Protein AF-A0A1G6U0H6-F1 (afdb_monomer)

Radius of gyration: 28.33 Å; Cα contacts (8 Å, |Δi|>4): 350; chains: 1; bounding box: 70×52×76 Å

Sequence (338 aa):
MNFYKVLDSVAAMEVDELEKLLDFNLIYGGIRADIFLEKLAEVFSMFNHCGDQFLETQPVECCSMSCTNGVKQLAYKFIGKKSNAATYLRFLVVPEIGSEQYEIKDISTCFSYNCDRSKSAIQACFLLDLYEDDYQDYGLSLEFEVYKRAAKKAQRQFDSLASEIEQAWWMKWIQENQATYSFLNAHYDSEIFSWSKFLRTFRRIRKDMRMIENLTQPNFLSLVNQGDELPDEQLTHLILYVERTLSQFKPYESLIFDWEDDRKVCYFKGKNAFLAGEIFSG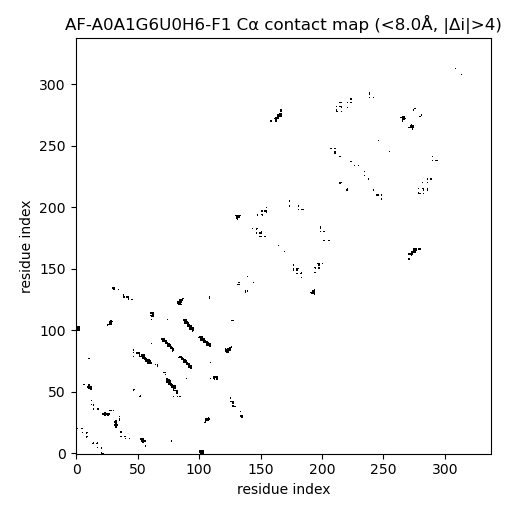FVYVRDWFKHHQKALLGDLDRCKGYDFSQSDFRFFDRYEGNWSGTLTGKLGGAQLI

pLDDT: mean 75.69, std 21.26, range [24.08, 97.38]

Nearest PDB structures (foldseek):
  8cho-assembly1_A-2  TM=5.286E-01  e=4.016E-02  Comamonas testosteroni
  3unl-assembly2_D  TM=4.489E-01  e=1.626E-02  Comamonas testosteroni
  2owp-assembly1_B  TM=5.052E-01  e=3.070E-01  Paraburkholderia xenovorans LB400
  6bjt-assembly1_A  TM=4.800E-01  e=2.067E-01  Pseudomonas sp. EGD-AKN5
  2rcd-assembly2_C  TM=4.805E-01  e=1.745E-01  Pectobacterium atrosepticum SCRI1043

Mean predicted aligned error: 13.29 Å

Foldseek 3Di:
DFPVQCVQCLQQLPLVSNVVVDDQVAAAAQFGPVLVSVLSNVLSVVLVVLVFRGWDKDWDDFPDPPDDPQKDKTKIWTAGPRQLEIFIKIWIWGDDPPDPGTDTRYIHGRPDDPDDPPPPPRPYYRYRDDFPVRGPPSDDDPVLVVLLVVLVVLVVVVVPDDQEDEPVRLVVSLVVCVVSLVVVVVVDDPGGHPSVSSNVVSVLSVLVVVLLCVCQPPVNLVCLVCLVVDDPVSNVVNLVVNVVSVCVSDVPDDPPPVPPDPPQPQDDPPRSHHYDDDSVVSSVSSVVSSVVSVCVVVVVVVVVPPDDPPPDPPPDDDDDDDDDDDDDDDDDDDDDDD

Solvent-accessible surface area (backbone atoms only — not comparable to full-atom values): 20178 Å² total; per-residue (Å²): 88,62,49,66,60,50,53,51,26,62,26,52,60,37,59,76,60,41,63,72,52,55,63,74,90,41,49,30,66,65,18,41,37,70,59,43,51,54,40,50,47,54,42,42,48,52,43,44,72,54,63,26,76,50,32,51,79,41,84,50,75,59,83,76,77,76,72,52,93,81,42,46,78,46,30,37,36,36,30,26,81,68,52,38,24,34,34,46,43,30,37,35,29,31,74,38,90,95,52,97,47,35,31,68,69,33,46,26,76,61,92,56,76,91,76,71,89,66,81,74,76,63,71,43,77,52,67,73,85,79,28,62,76,54,30,70,84,59,71,75,52,74,69,52,52,53,39,45,52,49,34,47,50,53,38,51,55,61,74,64,56,62,54,61,45,48,52,70,57,54,55,49,51,52,62,75,43,42,65,47,47,55,56,52,60,74,70,61,81,87,70,64,41,83,42,47,64,34,53,54,50,52,54,47,51,57,46,53,48,54,52,43,53,64,56,39,33,69,72,53,44,54,50,60,77,39,45,94,76,45,56,69,70,58,42,51,53,53,51,52,49,52,54,52,54,51,44,76,72,44,84,85,62,69,88,64,58,79,87,83,52,97,85,67,77,46,60,58,95,88,64,69,19,36,70,40,50,71,64,45,53,42,34,50,50,47,49,54,52,47,56,56,53,54,48,53,62,51,57,55,48,70,74,45,83,82,66,81,65,89,82,53,97,77,81,85,83,89,86,88,80,79,94,77,91,79,91,84,87,85,82,88,84,88,81,90,81,135

Structure (mmCIF, N/CA/C/O backbone):
data_AF-A0A1G6U0H6-F1
#
_entry.id   AF-A0A1G6U0H6-F1
#
loop_
_atom_site.group_PDB
_atom_site.id
_atom_site.type_symbol
_atom_site.label_atom_id
_atom_site.label_alt_id
_atom_site.label_comp_id
_atom_site.label_asym_id
_atom_site.label_entity_id
_atom_site.label_seq_id
_atom_site.pdbx_PDB_ins_code
_atom_site.Cartn_x
_atom_site.Cartn_y
_atom_site.Cartn_z
_atom_site.occupancy
_atom_site.B_iso_or_equiv
_atom_site.auth_seq_id
_atom_site.auth_comp_id
_atom_site.auth_asym_id
_atom_site.auth_atom_id
_atom_site.pdbx_PDB_model_num
ATOM 1 N N . MET A 1 1 ? -21.283 1.785 28.483 1.00 70.19 1 MET A N 1
ATOM 2 C CA . MET A 1 1 ? -20.397 0.872 27.719 1.00 70.19 1 MET A CA 1
ATOM 3 C C . MET A 1 1 ? -19.530 0.103 28.709 1.00 70.19 1 MET A C 1
ATOM 5 O O . MET A 1 1 ? -18.892 0.745 29.528 1.00 70.19 1 MET A O 1
ATOM 9 N N . ASN A 1 2 ? -19.538 -1.236 28.692 1.00 81.69 2 ASN A N 1
ATOM 10 C CA . ASN A 1 2 ? -18.764 -2.039 29.648 1.00 81.69 2 ASN A CA 1
ATOM 11 C C . ASN A 1 2 ? -17.321 -2.215 29.151 1.00 81.69 2 ASN A C 1
ATOM 13 O O . ASN A 1 2 ? -17.086 -2.919 28.170 1.00 81.69 2 ASN A O 1
ATOM 17 N N . PHE A 1 3 ? -16.371 -1.592 29.847 1.00 88.38 3 PHE A N 1
ATOM 18 C CA . PHE A 1 3 ? -14.947 -1.631 29.517 1.00 88.38 3 PHE A CA 1
ATOM 19 C C . PHE A 1 3 ? -14.372 -3.047 29.324 1.00 88.38 3 PHE A C 1
ATOM 21 O O . PHE A 1 3 ? -13.655 -3.288 28.355 1.00 88.38 3 PHE A O 1
ATOM 28 N N . TYR A 1 4 ? -14.712 -3.996 30.199 1.00 89.06 4 TYR A N 1
ATOM 29 C CA . TYR A 1 4 ? -14.185 -5.362 30.118 1.00 89.06 4 TYR A CA 1
ATOM 30 C C . TYR A 1 4 ? -14.714 -6.109 28.894 1.00 89.06 4 TYR A C 1
ATOM 32 O O . TYR A 1 4 ? -13.939 -6.762 28.207 1.00 89.06 4 TYR A O 1
ATOM 40 N N . LYS A 1 5 ? -15.993 -5.924 28.542 1.00 91.94 5 LYS A N 1
ATOM 41 C CA . LYS A 1 5 ? -16.548 -6.504 27.308 1.00 91.94 5 LYS A CA 1
ATOM 42 C C . LYS A 1 5 ? -15.859 -5.976 26.053 1.00 91.94 5 LYS A C 1
ATOM 44 O O . LYS A 1 5 ? -15.677 -6.729 25.102 1.00 91.94 5 LYS A O 1
ATOM 49 N N . VAL A 1 6 ? -15.472 -4.698 26.044 1.00 94.62 6 VAL A N 1
ATOM 50 C CA . VAL A 1 6 ? -14.707 -4.122 24.928 1.00 94.62 6 VAL A CA 1
ATOM 51 C C . VAL A 1 6 ? -13.321 -4.760 24.848 1.00 94.62 6 VAL A C 1
ATOM 53 O O . VAL A 1 6 ? -12.919 -5.161 23.762 1.00 94.62 6 VAL A O 1
ATOM 56 N N . LEU A 1 7 ? -12.617 -4.924 25.975 1.00 94.38 7 LEU A N 1
ATOM 57 C CA . LEU A 1 7 ? -11.332 -5.635 25.991 1.00 94.38 7 LEU A CA 1
ATOM 58 C C . LEU A 1 7 ? -11.457 -7.067 25.462 1.00 94.38 7 LEU A C 1
ATOM 60 O O . LEU A 1 7 ? -10.654 -7.463 24.620 1.00 94.38 7 LEU A O 1
ATOM 64 N N . ASP A 1 8 ? -12.461 -7.811 25.926 1.00 95.38 8 ASP A N 1
ATOM 65 C CA . ASP A 1 8 ? -12.701 -9.193 25.505 1.00 95.38 8 ASP A CA 1
ATOM 66 C C . ASP A 1 8 ? -13.001 -9.269 24.001 1.00 95.38 8 ASP A C 1
ATOM 68 O O . ASP A 1 8 ? -12.438 -10.111 23.305 1.00 95.38 8 ASP A O 1
ATOM 72 N N . SER A 1 9 ? -13.809 -8.340 23.480 1.00 96.88 9 SER A N 1
ATOM 73 C CA . SER A 1 9 ? -14.153 -8.284 22.052 1.00 96.88 9 SER A CA 1
ATOM 74 C C . SER A 1 9 ? -12.941 -7.935 21.179 1.00 96.88 9 SER A C 1
ATOM 76 O O . SER A 1 9 ? -12.772 -8.509 20.105 1.00 96.88 9 SER A O 1
ATOM 78 N N . VAL A 1 10 ? -12.045 -7.049 21.644 1.00 96.62 10 VAL A N 1
ATOM 79 C CA . VAL A 1 10 ? -10.765 -6.792 20.955 1.00 96.62 10 VAL A CA 1
ATOM 80 C C . VAL A 1 10 ? -9.878 -8.039 20.978 1.00 96.62 10 VAL A C 1
ATOM 82 O O . VAL A 1 10 ? -9.307 -8.396 19.949 1.00 96.62 10 VAL A O 1
ATOM 85 N N . ALA A 1 11 ? -9.777 -8.730 22.118 1.00 97.19 11 ALA A N 1
ATOM 86 C CA . ALA A 1 11 ? -8.993 -9.962 22.233 1.00 97.19 11 ALA A CA 1
ATOM 87 C C . ALA A 1 11 ? -9.531 -11.085 21.331 1.00 97.19 11 ALA A C 1
ATOM 89 O O . ALA A 1 11 ? -8.755 -11.858 20.770 1.00 97.19 11 ALA A O 1
ATOM 90 N N . ALA A 1 12 ? -10.852 -11.161 21.170 1.00 97.31 12 ALA A N 1
ATOM 91 C CA . ALA A 1 12 ? -11.526 -12.095 20.275 1.00 97.31 12 ALA A CA 1
ATOM 92 C C . ALA A 1 12 ? -11.522 -11.657 18.801 1.00 97.31 12 ALA A C 1
ATOM 94 O O . ALA A 1 12 ? -11.914 -12.436 17.938 1.00 97.31 12 ALA A O 1
ATOM 95 N N . MET A 1 13 ? -11.047 -10.443 18.499 1.00 97.12 13 MET A N 1
ATOM 96 C CA . MET A 1 13 ? -11.078 -9.847 17.160 1.00 97.12 13 MET A CA 1
ATOM 97 C C . MET A 1 13 ? -12.503 -9.739 16.569 1.00 97.12 13 MET A C 1
ATOM 99 O O . MET A 1 13 ? -12.695 -9.826 15.355 1.00 97.12 13 MET A O 1
ATOM 103 N N . GLU A 1 14 ? -13.513 -9.533 17.422 1.00 96.38 14 GLU A N 1
ATOM 104 C CA . GLU A 1 14 ? -14.937 -9.505 17.058 1.00 96.38 14 GLU A CA 1
ATOM 105 C C . GLU A 1 14 ? -15.425 -8.072 16.786 1.00 96.38 14 GLU A C 1
ATOM 107 O O . GLU A 1 14 ? -15.925 -7.373 17.669 1.00 96.38 14 GLU A O 1
ATOM 112 N N . VAL A 1 15 ? -15.290 -7.622 15.534 1.00 95.50 15 VAL A N 1
ATOM 113 C CA . VAL A 1 15 ? -15.698 -6.266 15.106 1.00 95.50 15 VAL A CA 1
ATOM 114 C C . VAL A 1 15 ? -17.201 -6.035 15.291 1.00 95.50 15 VAL A C 1
ATOM 116 O O . VAL A 1 15 ? -17.591 -4.977 15.776 1.00 95.50 15 VAL A O 1
ATOM 119 N N . ASP A 1 16 ? -18.033 -7.030 14.980 1.00 95.50 16 ASP A N 1
ATOM 120 C CA . ASP A 1 16 ? -19.497 -6.928 15.084 1.00 95.50 16 ASP A CA 1
ATOM 121 C C . ASP A 1 16 ? -19.972 -6.747 16.538 1.00 95.50 16 ASP A C 1
ATOM 123 O O . ASP A 1 16 ? -20.990 -6.103 16.796 1.00 95.50 16 ASP A O 1
ATOM 127 N N . GLU A 1 17 ? -19.252 -7.312 17.513 1.00 96.25 17 GLU A N 1
ATOM 128 C CA . GLU A 1 17 ? -19.546 -7.082 18.932 1.00 96.25 17 GLU A CA 1
ATOM 129 C C . GLU A 1 17 ? -19.048 -5.708 19.383 1.00 96.25 17 GLU A C 1
ATOM 131 O O . GLU A 1 17 ? -19.751 -5.008 20.114 1.00 96.25 17 GLU A O 1
ATOM 136 N N . LEU A 1 18 ? -17.890 -5.259 18.889 1.00 95.69 18 LEU A N 1
ATOM 137 C CA . LEU A 1 18 ? -17.415 -3.896 19.132 1.00 95.69 18 LEU A CA 1
ATOM 138 C C . LEU A 1 18 ? -18.391 -2.847 18.583 1.00 95.69 18 LEU A C 1
ATOM 140 O O . LEU A 1 18 ? -18.686 -1.884 19.285 1.00 95.69 18 LEU A O 1
ATOM 144 N N . GLU A 1 19 ? -18.968 -3.060 17.400 1.00 95.12 19 GLU A N 1
ATOM 145 C CA . GLU A 1 19 ? -20.000 -2.186 16.823 1.00 95.12 19 GLU A CA 1
ATOM 146 C C . GLU A 1 19 ? -21.207 -2.004 17.761 1.00 95.12 19 GLU A C 1
ATOM 148 O O . GLU A 1 19 ? -21.741 -0.904 17.885 1.00 95.12 19 GLU A O 1
ATOM 153 N N . LYS A 1 20 ? -21.608 -3.051 18.488 1.00 94.00 20 LYS A N 1
ATOM 154 C CA . LYS A 1 20 ? -22.719 -2.982 19.455 1.00 94.00 20 LYS A CA 1
ATOM 155 C C . LYS A 1 20 ? -22.328 -2.314 20.773 1.00 94.00 20 LYS A C 1
ATOM 157 O O . LYS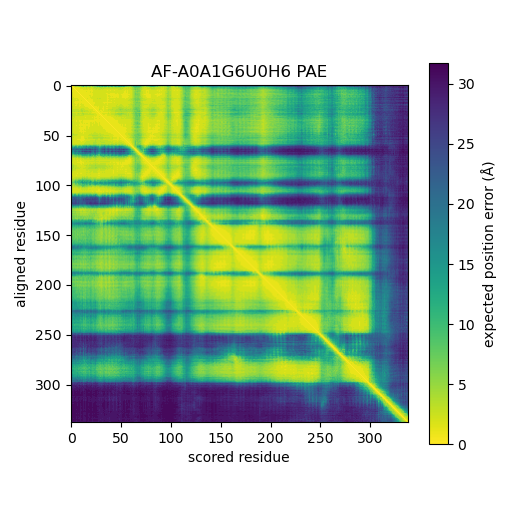 A 1 20 ? -23.202 -1.850 21.507 1.00 94.00 20 LYS A O 1
ATOM 162 N N . LEU A 1 21 ? -21.043 -2.345 21.126 1.00 93.31 21 LEU A N 1
ATOM 163 C CA . LEU A 1 21 ? -20.535 -1.871 22.414 1.00 93.31 21 LEU A CA 1
ATOM 164 C C . LEU A 1 21 ? -20.101 -0.402 22.385 1.00 93.31 21 LEU A C 1
ATOM 166 O O . LEU A 1 21 ? -20.225 0.267 23.417 1.00 93.31 21 LEU A O 1
ATOM 170 N N . LEU A 1 22 ? -19.578 0.074 21.252 1.00 93.06 22 LEU A N 1
ATOM 171 C CA . LEU A 1 22 ? -19.076 1.438 21.082 1.00 93.06 22 LEU A CA 1
ATOM 172 C C . LEU A 1 22 ? -20.214 2.448 20.862 1.00 93.06 22 LEU A C 1
ATOM 174 O O . LEU A 1 22 ? -21.257 2.136 20.292 1.00 93.06 22 LEU A O 1
ATOM 178 N N . ASP A 1 23 ? -20.000 3.687 21.307 1.00 92.12 23 ASP A N 1
ATOM 179 C CA . ASP A 1 23 ? -20.931 4.794 21.078 1.00 92.12 23 ASP A CA 1
ATOM 180 C C . ASP A 1 23 ? -20.545 5.533 19.793 1.00 92.12 23 ASP A C 1
ATOM 182 O O . ASP A 1 23 ? -19.512 6.199 19.724 1.00 92.12 23 ASP A O 1
ATOM 186 N N . PHE A 1 24 ? -21.397 5.439 18.773 1.00 91.31 24 PHE A N 1
ATOM 187 C CA . PHE A 1 24 ? -21.178 6.064 17.466 1.00 91.31 24 PHE A CA 1
ATOM 188 C C . PHE A 1 24 ? -21.279 7.595 17.475 1.00 91.31 24 PHE A C 1
ATOM 190 O O . PHE A 1 24 ? -20.948 8.231 16.475 1.00 91.31 24 PHE A O 1
ATOM 197 N N . ASN A 1 25 ? -21.711 8.197 18.586 1.00 90.75 25 ASN A N 1
ATOM 198 C CA . ASN A 1 25 ? -21.659 9.646 18.773 1.00 90.75 25 ASN A CA 1
ATOM 199 C C . ASN A 1 25 ? -20.292 10.126 19.284 1.00 90.75 25 ASN A C 1
ATOM 201 O O . ASN A 1 25 ? -20.060 11.335 19.339 1.00 90.75 25 ASN A O 1
ATOM 205 N N . LEU A 1 26 ? -19.403 9.208 19.679 1.00 90.50 26 LEU A N 1
ATOM 206 C CA . LEU A 1 26 ? -18.049 9.524 20.120 1.00 90.50 26 LEU A CA 1
ATOM 207 C C . LEU A 1 26 ? -17.038 9.446 18.972 1.00 90.50 26 LEU A C 1
ATOM 209 O O . LEU A 1 26 ? -17.242 8.805 17.938 1.00 90.50 26 LEU A O 1
ATOM 213 N N . ILE A 1 27 ? -15.914 10.114 19.206 1.00 89.88 27 ILE A N 1
ATOM 214 C CA . ILE A 1 27 ? -14.720 10.081 18.371 1.00 89.88 27 ILE A CA 1
ATOM 215 C C . ILE A 1 27 ? -13.700 9.202 19.092 1.00 89.88 27 ILE A C 1
ATOM 217 O O . ILE A 1 27 ? -13.463 9.389 20.285 1.00 89.88 27 ILE A O 1
ATOM 221 N N . TYR A 1 28 ? -13.088 8.275 18.362 1.00 91.62 28 TYR A N 1
ATOM 222 C CA . TYR A 1 28 ? -12.066 7.371 18.875 1.00 91.62 28 TYR A CA 1
ATOM 223 C C . TYR A 1 28 ? -10.736 7.679 18.183 1.00 91.62 28 TYR A C 1
ATOM 225 O O . TYR A 1 28 ? -10.634 7.601 16.962 1.00 91.62 28 TYR A O 1
ATOM 233 N N . GLY A 1 29 ? -9.720 8.111 18.932 1.00 87.38 29 GLY A N 1
ATOM 234 C CA . GLY A 1 29 ? -8.401 8.446 18.390 1.00 87.38 29 GLY A CA 1
ATOM 235 C C . GLY A 1 29 ? -8.403 9.623 17.406 1.00 87.38 29 GLY A C 1
ATOM 236 O O . GLY A 1 29 ? -7.506 9.718 16.573 1.00 87.38 29 GLY A O 1
ATOM 237 N N . GLY A 1 30 ? -9.402 10.507 17.490 1.00 86.81 30 GLY A N 1
ATOM 238 C CA . GLY A 1 30 ? -9.583 11.645 16.578 1.00 86.81 30 GLY A CA 1
ATOM 239 C C . GLY A 1 30 ? -10.405 11.344 15.316 1.00 86.81 30 GLY A C 1
ATOM 240 O O . GLY A 1 30 ? -10.654 12.253 14.527 1.00 86.81 30 GLY A O 1
ATOM 241 N N . ILE A 1 31 ? -10.876 10.107 15.137 1.00 89.88 31 ILE A N 1
ATOM 242 C CA . ILE A 1 31 ? -11.683 9.693 13.982 1.00 89.88 31 ILE A CA 1
ATOM 243 C C . ILE A 1 31 ? -13.067 9.187 14.410 1.00 89.88 31 ILE A C 1
ATOM 245 O O . ILE A 1 31 ? -13.291 8.817 15.564 1.00 89.88 31 ILE A O 1
ATOM 249 N N . ARG A 1 32 ? -14.025 9.172 13.479 1.00 90.25 32 ARG A N 1
ATOM 250 C CA . ARG A 1 32 ? -15.376 8.651 13.747 1.00 90.25 32 ARG A CA 1
ATOM 251 C C . ARG A 1 32 ? -15.347 7.156 14.082 1.00 90.25 32 ARG A C 1
ATOM 253 O O . ARG A 1 32 ? -14.514 6.418 13.556 1.00 90.25 32 ARG A O 1
ATOM 260 N N . ALA A 1 33 ? -16.304 6.702 14.893 1.00 91.50 33 ALA A N 1
ATOM 261 C CA . ALA A 1 33 ? -16.403 5.310 15.337 1.00 91.50 33 ALA A CA 1
ATOM 262 C C . ALA A 1 33 ? -16.470 4.278 14.200 1.00 91.50 33 ALA A C 1
ATOM 264 O O . ALA A 1 33 ? -15.831 3.232 14.288 1.00 91.50 33 ALA A O 1
ATOM 265 N N . ASP A 1 34 ? -17.182 4.582 13.115 1.00 90.19 34 ASP A N 1
ATOM 266 C CA . ASP A 1 34 ? -17.271 3.704 11.946 1.00 90.19 34 ASP A CA 1
ATOM 267 C C . ASP A 1 34 ? -15.916 3.526 11.250 1.00 90.19 34 ASP A C 1
ATOM 269 O O . ASP A 1 34 ? -15.523 2.403 10.935 1.00 90.19 34 ASP A O 1
ATOM 273 N N . ILE A 1 35 ? -15.162 4.616 11.082 1.00 89.19 35 ILE A N 1
ATOM 274 C CA . ILE A 1 35 ? -13.808 4.570 10.514 1.00 89.19 35 ILE A CA 1
ATOM 275 C C . ILE A 1 35 ? -12.863 3.840 11.476 1.00 89.19 35 ILE A C 1
ATOM 277 O O . ILE A 1 35 ? -12.053 3.025 11.044 1.00 89.19 35 ILE A O 1
ATOM 281 N N . PHE A 1 36 ? -12.981 4.077 12.785 1.00 93.06 36 PHE A N 1
ATOM 282 C CA . PHE A 1 36 ? -12.161 3.400 13.791 1.00 93.06 36 PHE A CA 1
ATOM 283 C C . PHE A 1 36 ? -12.333 1.878 13.735 1.00 93.06 36 PHE A C 1
ATOM 285 O O . PHE A 1 36 ? -11.341 1.146 13.729 1.00 93.06 36 PHE A O 1
ATOM 292 N N . LEU A 1 37 ? -13.577 1.402 13.630 1.00 94.94 37 LEU A N 1
ATOM 293 C CA . LEU A 1 37 ? -13.881 -0.020 13.485 1.00 94.94 37 LEU A CA 1
ATOM 294 C C . LEU A 1 37 ? -13.356 -0.596 12.163 1.00 94.94 37 LEU A C 1
ATOM 296 O O . LEU A 1 37 ? -12.808 -1.696 12.180 1.00 94.94 37 LEU A O 1
ATOM 300 N N . GLU A 1 38 ? -13.440 0.142 11.046 1.00 92.25 38 GLU A N 1
ATOM 301 C CA . GLU A 1 38 ? -12.836 -0.270 9.765 1.00 92.25 38 GLU A CA 1
ATOM 302 C C . GLU A 1 38 ? -11.321 -0.495 9.916 1.00 92.25 38 GLU A C 1
ATOM 304 O O . GLU A 1 38 ? -10.807 -1.548 9.539 1.00 92.25 38 GLU A O 1
ATOM 309 N N . LYS A 1 39 ? -10.605 0.449 10.539 1.00 92.06 39 LYS A N 1
ATOM 310 C CA . LYS A 1 39 ? -9.150 0.347 10.760 1.00 92.06 39 LYS A CA 1
ATOM 311 C C . LYS A 1 39 ? -8.774 -0.781 11.708 1.00 92.06 39 LYS A C 1
ATOM 313 O O . LYS A 1 39 ? -7.775 -1.468 11.502 1.00 92.06 39 LYS A O 1
ATOM 318 N N . LEU A 1 40 ? -9.570 -0.989 12.751 1.00 94.69 40 LEU A N 1
ATOM 319 C CA . LEU A 1 40 ? -9.343 -2.080 13.686 1.00 94.69 40 LEU A CA 1
ATOM 320 C C . LEU A 1 40 ? -9.588 -3.446 13.019 1.00 94.69 40 LEU A C 1
ATOM 322 O O . LEU A 1 40 ? -8.817 -4.380 13.232 1.00 94.69 40 LEU A O 1
ATOM 326 N N . ALA A 1 41 ? -10.592 -3.544 12.142 1.00 95.56 41 ALA A N 1
ATOM 327 C CA . ALA A 1 41 ? -10.847 -4.734 11.336 1.00 95.56 41 ALA A CA 1
ATOM 328 C C . ALA A 1 41 ? -9.680 -5.059 10.387 1.00 95.56 41 ALA A C 1
ATOM 330 O O . ALA A 1 41 ? -9.326 -6.230 10.227 1.00 95.56 41 ALA A O 1
ATOM 331 N N . GLU A 1 42 ? -9.041 -4.045 9.791 1.00 92.81 42 GLU A N 1
ATOM 332 C CA . GLU A 1 42 ? -7.827 -4.227 8.981 1.00 92.81 42 GLU A CA 1
ATOM 333 C C . GLU A 1 42 ? -6.693 -4.852 9.812 1.00 92.81 42 GLU A C 1
ATOM 335 O O . GLU A 1 42 ? -6.089 -5.840 9.385 1.00 92.81 42 GLU A O 1
ATOM 340 N N . VAL A 1 43 ? -6.467 -4.362 11.037 1.00 93.75 43 VAL A N 1
ATOM 341 C CA . VAL A 1 43 ? -5.480 -4.931 11.974 1.00 93.75 43 VAL A CA 1
ATOM 342 C C . VAL A 1 43 ? -5.815 -6.381 12.334 1.00 93.75 43 VAL A C 1
ATOM 344 O O . VAL A 1 43 ? -4.940 -7.250 12.291 1.00 93.75 43 VAL A O 1
ATOM 347 N N . PHE A 1 44 ? -7.078 -6.684 12.636 1.00 96.12 44 PHE A N 1
ATOM 348 C CA . PHE A 1 44 ? -7.517 -8.054 12.916 1.00 96.12 44 PHE A CA 1
ATOM 349 C C . PHE A 1 44 ? -7.324 -8.980 11.714 1.00 96.12 44 PHE A C 1
ATOM 351 O O . PHE A 1 44 ? -6.887 -10.120 11.869 1.00 96.12 44 PHE A O 1
ATOM 358 N N . SER A 1 45 ? -7.569 -8.493 10.496 1.00 94.38 45 SER A N 1
ATOM 359 C CA . SER A 1 45 ? -7.301 -9.262 9.282 1.00 94.38 45 SER A CA 1
ATOM 360 C C . SER A 1 45 ? -5.819 -9.621 9.137 1.00 94.38 45 SER A C 1
ATOM 362 O O . SER A 1 45 ? -5.520 -10.696 8.616 1.00 94.38 45 SER A O 1
ATOM 364 N N . MET A 1 46 ? -4.891 -8.769 9.587 1.00 92.69 46 MET A N 1
ATOM 365 C CA . MET A 1 46 ? -3.455 -9.076 9.568 1.00 92.69 46 MET A CA 1
ATOM 366 C C . MET A 1 46 ? -3.113 -10.215 10.536 1.00 92.69 46 MET A C 1
ATOM 368 O O . MET A 1 46 ? -2.431 -11.162 10.146 1.00 92.69 46 MET A O 1
ATOM 372 N N . PHE A 1 47 ? -3.644 -10.174 11.761 1.00 94.50 47 PHE A N 1
ATOM 373 C CA . PHE A 1 47 ? -3.501 -11.264 12.733 1.00 94.50 47 PHE A CA 1
ATOM 374 C C . PHE A 1 47 ? -4.086 -12.583 12.210 1.00 94.50 47 PHE A C 1
ATOM 376 O O . PHE A 1 47 ? -3.404 -13.611 12.200 1.00 94.50 47 PHE A O 1
ATOM 383 N N . ASN A 1 48 ? -5.310 -12.540 11.679 1.00 95.06 48 ASN A N 1
ATOM 384 C CA . ASN A 1 48 ? -5.968 -13.699 11.077 1.00 95.06 48 ASN A CA 1
ATOM 385 C C . ASN A 1 48 ? -5.163 -14.271 9.898 1.00 95.06 48 ASN A C 1
ATOM 387 O O . ASN A 1 48 ? -5.045 -15.490 9.764 1.00 95.06 48 ASN A O 1
ATOM 391 N N . HIS A 1 49 ? -4.554 -13.418 9.065 1.00 93.56 49 HIS A N 1
ATOM 392 C CA . HIS A 1 49 ? -3.694 -13.854 7.960 1.00 93.56 49 HIS A CA 1
ATOM 393 C C . HIS A 1 49 ? -2.428 -14.575 8.449 1.00 93.56 49 HIS A C 1
ATOM 395 O O . HIS A 1 49 ? -1.974 -15.528 7.818 1.00 93.56 49 HIS A O 1
ATOM 401 N N . CYS A 1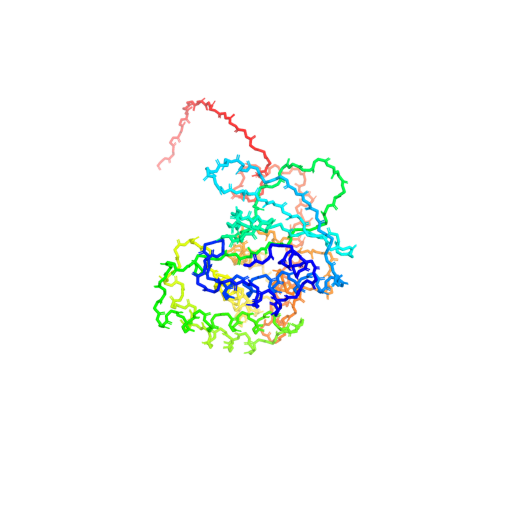 50 ? -1.891 -14.179 9.605 1.00 92.31 50 CYS A N 1
ATOM 402 C CA . CYS A 1 50 ? -0.809 -14.894 10.285 1.00 92.31 50 CYS A CA 1
ATOM 403 C C . CYS A 1 50 ? -1.285 -16.147 11.052 1.00 92.31 50 CYS A C 1
ATOM 405 O O . CYS A 1 50 ? -0.474 -16.870 11.636 1.00 92.31 50 CYS A O 1
ATOM 407 N N . GLY A 1 51 ? -2.587 -16.439 11.028 1.00 95.12 51 GLY A N 1
ATOM 408 C CA . GLY A 1 51 ? -3.201 -17.620 11.623 1.00 95.12 51 GLY A CA 1
ATOM 409 C C . GLY A 1 51 ? -3.568 -17.480 13.100 1.00 95.12 51 GLY A C 1
ATOM 410 O O . GLY A 1 51 ? -3.902 -18.498 13.719 1.00 95.12 51 GLY A O 1
ATOM 411 N N . ASP A 1 52 ? -3.488 -16.281 13.676 1.00 96.19 52 ASP A N 1
ATOM 412 C CA . ASP A 1 52 ? -4.000 -16.012 15.020 1.00 96.19 52 ASP A CA 1
ATOM 413 C C . ASP A 1 52 ? -5.531 -16.123 15.039 1.00 96.19 52 ASP A C 1
ATOM 415 O O . ASP A 1 52 ? -6.194 -15.799 14.062 1.00 96.19 52 ASP A O 1
ATOM 419 N N . GLN A 1 53 ? -6.087 -16.633 16.140 1.00 95.38 53 GLN A N 1
ATOM 420 C CA . GLN A 1 53 ? -7.542 -16.752 16.347 1.00 95.38 53 GLN A CA 1
ATOM 421 C C . GLN A 1 53 ? -8.036 -15.885 17.506 1.00 95.38 53 GLN A C 1
ATOM 423 O O . GLN A 1 53 ? -9.195 -15.502 17.535 1.00 95.38 53 GLN A O 1
ATOM 428 N N . PHE A 1 54 ? -7.145 -15.593 18.452 1.00 96.50 54 PHE A N 1
ATOM 429 C CA . PHE A 1 54 ? -7.373 -14.758 19.623 1.00 96.50 54 PHE A CA 1
ATOM 430 C C . PHE A 1 54 ? -6.063 -14.046 19.952 1.00 96.50 54 PHE A C 1
ATOM 432 O O . PHE A 1 54 ? -4.981 -14.543 19.610 1.00 96.50 54 PHE A O 1
ATOM 439 N N . LEU A 1 55 ? -6.166 -12.923 20.650 1.00 96.62 55 LEU A N 1
ATOM 440 C CA . LEU A 1 55 ? -5.039 -12.136 21.124 1.00 96.62 55 LEU A CA 1
ATOM 441 C C . LEU A 1 55 ? -4.931 -12.246 22.647 1.00 96.62 55 LEU A C 1
ATOM 443 O O . LEU A 1 55 ? -5.923 -12.162 23.367 1.00 96.62 55 LEU A O 1
ATOM 447 N N . GLU A 1 56 ? -3.714 -12.426 23.147 1.00 95.00 56 GLU A N 1
ATOM 448 C CA . GLU A 1 56 ? -3.428 -12.346 24.575 1.00 95.00 56 GLU A CA 1
ATOM 449 C C . GLU A 1 56 ? -3.409 -10.879 25.013 1.00 95.00 56 GLU A C 1
ATOM 451 O O . GLU A 1 56 ? -2.672 -10.067 24.451 1.00 95.00 56 GLU A O 1
ATOM 456 N N . THR A 1 57 ? -4.216 -10.547 26.020 1.00 93.69 57 THR A N 1
ATOM 457 C CA . THR A 1 57 ? -4.367 -9.183 26.535 1.00 93.69 57 THR A CA 1
ATOM 458 C C . THR A 1 57 ? -3.476 -8.967 27.753 1.00 93.69 57 THR A C 1
ATOM 460 O O . THR A 1 57 ? -3.656 -9.613 28.785 1.00 93.69 57 THR A O 1
ATOM 463 N N . GLN A 1 58 ? -2.558 -8.005 27.669 1.00 90.00 58 GLN A N 1
ATOM 464 C CA . GLN A 1 58 ? -1.648 -7.639 28.753 1.00 90.00 58 GLN A CA 1
ATOM 465 C C . GLN A 1 58 ? -1.769 -6.138 29.072 1.00 90.00 58 GLN A C 1
ATOM 467 O O . GLN A 1 58 ? -1.643 -5.315 28.160 1.00 90.00 58 GLN A O 1
ATOM 472 N N . PRO A 1 59 ? -1.989 -5.739 30.339 1.00 87.75 59 PRO A N 1
ATOM 473 C CA . PRO A 1 59 ? -1.935 -4.331 30.720 1.00 87.75 59 PRO A CA 1
ATOM 474 C C . PRO A 1 59 ? -0.504 -3.796 30.582 1.00 87.75 59 PRO A C 1
ATOM 476 O O . PRO A 1 59 ? 0.460 -4.471 30.945 1.00 87.75 59 PRO A O 1
ATOM 479 N N . VAL A 1 60 ? -0.371 -2.573 30.074 1.00 80.62 60 VAL A N 1
ATOM 480 C CA . VAL A 1 60 ? 0.913 -1.885 29.869 1.00 80.62 60 VAL A CA 1
ATOM 481 C C . VAL A 1 60 ? 0.816 -0.420 30.297 1.00 80.62 60 VAL A C 1
ATOM 483 O O . VAL A 1 60 ? -0.272 0.136 30.429 1.00 80.62 60 VAL A O 1
ATOM 486 N N . GLU A 1 61 ? 1.960 0.233 30.484 1.00 73.75 61 GLU A N 1
ATOM 487 C CA . GLU A 1 61 ? 2.035 1.673 30.752 1.00 73.75 61 GLU A CA 1
ATOM 488 C C . GLU A 1 61 ? 2.294 2.439 29.445 1.00 73.75 61 GLU A C 1
ATOM 490 O O . GLU A 1 61 ? 3.260 2.149 28.739 1.00 73.75 61 GLU A O 1
ATOM 495 N N . CYS A 1 62 ? 1.451 3.420 29.101 1.00 66.19 62 CYS A N 1
ATOM 496 C CA . CYS A 1 62 ? 1.699 4.327 27.967 1.00 66.19 62 CYS A CA 1
ATOM 497 C C . CYS A 1 62 ? 2.527 5.532 28.461 1.00 66.19 62 CYS A C 1
ATOM 499 O O . CYS A 1 62 ? 2.258 6.075 29.533 1.00 66.19 62 CYS A O 1
ATOM 501 N N . CYS A 1 63 ? 3.534 5.972 27.694 1.00 59.00 63 CYS A N 1
ATOM 502 C CA . CYS A 1 63 ? 4.557 6.932 28.147 1.00 59.00 63 CYS A CA 1
ATOM 503 C C . CYS A 1 63 ? 4.053 8.361 28.467 1.00 59.00 63 CYS A C 1
ATOM 505 O O . CYS A 1 63 ? 4.846 9.199 28.891 1.00 59.00 63 CYS A O 1
ATOM 507 N N . SER A 1 64 ? 2.764 8.666 28.287 1.00 57.00 64 SER A N 1
ATOM 508 C CA . SER A 1 64 ? 2.169 9.989 28.528 1.00 57.00 64 SER A CA 1
ATOM 509 C C . SER A 1 64 ? 1.104 9.958 29.635 1.00 57.00 64 SER A C 1
ATOM 511 O O . SER A 1 64 ? -0.056 10.285 29.395 1.00 57.00 64 SER A O 1
ATOM 513 N N . MET A 1 65 ? 1.459 9.544 30.853 1.00 53.47 65 MET A N 1
ATOM 514 C CA . MET A 1 65 ? 0.508 9.502 31.977 1.00 53.47 65 MET A CA 1
ATOM 515 C C . MET A 1 65 ? 0.401 10.840 32.727 1.00 53.47 65 MET A C 1
ATOM 517 O O . MET A 1 65 ? 0.648 10.911 33.930 1.00 53.47 65 MET A O 1
ATOM 521 N N . SER A 1 66 ? 0.007 11.920 32.049 1.00 54.09 66 SER A N 1
ATOM 522 C CA . SER A 1 66 ? -0.591 13.054 32.763 1.00 54.09 66 SER A CA 1
ATOM 523 C C . SER A 1 66 ? -2.072 12.748 32.999 1.00 54.09 66 SER A C 1
ATOM 525 O O . SER A 1 66 ? -2.916 12.901 32.118 1.00 54.09 66 SER A O 1
ATOM 527 N N . CYS A 1 67 ? -2.397 12.270 34.201 1.00 50.06 67 CYS A N 1
ATOM 528 C CA . CYS A 1 67 ? -3.781 12.068 34.619 1.00 50.06 67 CYS A CA 1
ATOM 529 C C . CYS A 1 67 ? -4.498 13.423 34.685 1.00 50.06 67 CYS A C 1
ATOM 531 O O . CYS A 1 67 ? -4.150 14.282 35.494 1.00 50.06 67 CYS A O 1
ATOM 533 N N . THR A 1 68 ? -5.506 13.620 33.838 1.00 54.03 68 THR A N 1
ATOM 534 C CA . THR A 1 68 ? -6.458 14.726 33.983 1.00 54.03 68 THR A CA 1
ATOM 535 C C . THR A 1 68 ? -7.466 14.349 35.069 1.00 54.03 68 THR A C 1
ATOM 537 O O . THR A 1 68 ? -7.921 13.206 35.121 1.00 54.03 68 THR A O 1
ATOM 540 N N . ASN A 1 69 ? -7.797 15.277 35.969 1.00 56.91 69 ASN A N 1
ATOM 541 C CA . ASN A 1 69 ? -8.692 15.009 37.100 1.00 56.91 69 ASN A CA 1
ATOM 542 C C . ASN A 1 69 ? -10.005 14.343 36.644 1.00 56.91 69 ASN A C 1
ATOM 544 O O . ASN A 1 69 ? -10.715 14.886 35.803 1.00 56.91 69 ASN A O 1
ATOM 548 N N . GLY A 1 70 ? -10.323 13.177 37.218 1.00 61.62 70 GLY A N 1
ATOM 549 C CA . GLY A 1 70 ? -11.560 12.432 36.945 1.00 61.62 70 GLY A CA 1
ATOM 550 C C . GLY A 1 70 ? -11.504 11.453 35.767 1.00 61.62 70 GLY A C 1
ATOM 551 O O . GLY A 1 70 ? -12.468 10.720 35.564 1.00 61.62 70 GLY A O 1
ATOM 552 N N . VAL A 1 71 ? -10.391 11.391 35.028 1.00 70.75 71 VAL A N 1
ATOM 553 C CA . VAL A 1 71 ? -10.249 10.512 33.863 1.00 70.75 71 VAL A CA 1
ATOM 554 C C . VAL A 1 71 ? -9.050 9.585 34.033 1.00 70.75 71 VAL A C 1
ATOM 556 O O . VAL A 1 71 ? -7.920 10.030 34.243 1.00 70.75 71 VAL A O 1
ATOM 559 N N . LYS A 1 72 ? -9.290 8.276 33.943 1.00 79.00 72 LYS A N 1
ATOM 560 C CA . LYS A 1 72 ? -8.250 7.250 34.030 1.00 79.00 72 LYS A CA 1
ATOM 561 C C . LYS A 1 72 ? -7.802 6.874 32.622 1.00 79.00 72 LYS A C 1
ATOM 563 O O . LYS A 1 72 ? -8.625 6.558 31.770 1.00 79.00 72 LYS A O 1
ATOM 568 N N . GLN A 1 73 ? -6.497 6.888 32.388 1.00 81.56 73 GLN A N 1
ATOM 569 C CA . GLN A 1 73 ? -5.908 6.354 31.164 1.00 81.56 73 GLN A CA 1
ATOM 570 C C . GLN A 1 73 ? -5.425 4.935 31.444 1.00 81.56 73 GLN A C 1
ATOM 572 O O . GLN A 1 73 ? -4.635 4.713 32.360 1.00 81.56 73 GLN A O 1
ATOM 577 N N . LEU A 1 74 ? -5.931 3.975 30.680 1.00 85.62 74 LEU A N 1
ATOM 578 C CA . LEU A 1 74 ? -5.506 2.582 30.715 1.00 85.62 74 LEU A CA 1
ATOM 579 C C . LEU A 1 74 ? -4.879 2.226 29.374 1.00 85.62 74 LEU A C 1
ATOM 581 O O . LEU A 1 74 ? -5.285 2.758 28.345 1.00 85.62 74 LEU A O 1
ATOM 585 N N . ALA A 1 75 ? -3.909 1.324 29.359 1.00 86.50 75 ALA A N 1
ATOM 586 C CA . ALA A 1 75 ? -3.308 0.867 28.119 1.00 86.50 75 ALA A CA 1
ATOM 587 C C . ALA A 1 75 ? -3.119 -0.646 28.129 1.00 86.50 75 ALA A C 1
ATOM 589 O O . ALA A 1 75 ? -2.784 -1.241 29.154 1.00 86.50 75 ALA A O 1
ATOM 590 N N . TYR A 1 76 ? -3.362 -1.252 26.971 1.00 89.25 76 TYR A N 1
ATOM 591 C CA . TYR A 1 76 ? -3.304 -2.691 26.778 1.00 89.25 76 TYR A CA 1
ATOM 592 C C . TYR A 1 76 ? -2.552 -3.021 25.503 1.00 89.25 76 TYR A C 1
ATOM 594 O O . TYR A 1 76 ? -2.684 -2.355 24.474 1.00 89.25 76 TYR A O 1
ATOM 602 N N . LYS A 1 77 ? -1.772 -4.087 25.604 1.00 88.75 77 LYS A N 1
ATOM 603 C CA . LYS A 1 77 ? -1.108 -4.765 24.507 1.00 88.75 77 LYS A CA 1
ATOM 604 C C . LYS A 1 77 ? -1.893 -6.036 24.195 1.00 88.75 77 LYS A C 1
ATOM 606 O O . LYS A 1 77 ? -2.209 -6.792 25.110 1.00 88.75 77 LYS A O 1
ATOM 611 N N . PHE A 1 78 ? -2.165 -6.265 22.918 1.00 93.12 78 PHE A N 1
ATOM 612 C CA . PHE A 1 78 ? -2.851 -7.449 22.407 1.00 93.12 78 PHE A CA 1
ATOM 613 C C . PHE A 1 78 ? -1.882 -8.225 21.517 1.00 93.12 78 PHE A C 1
ATOM 615 O O . PHE A 1 78 ? -1.362 -7.658 20.554 1.00 93.12 78 PHE A O 1
ATOM 622 N N . ILE A 1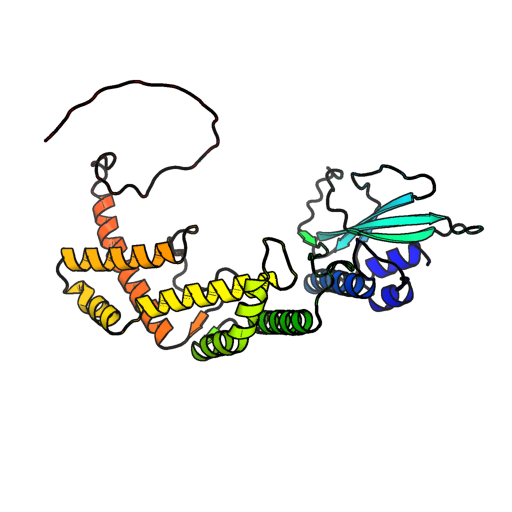 79 ? -1.595 -9.483 21.859 1.00 93.06 79 ILE A N 1
ATOM 623 C CA . ILE A 1 79 ? -0.500 -10.266 21.265 1.00 93.06 79 ILE A CA 1
ATOM 624 C C . ILE A 1 79 ? -1.038 -11.502 20.549 1.00 93.06 79 ILE A C 1
ATOM 626 O O . ILE A 1 79 ? -1.716 -12.330 21.154 1.00 93.06 79 ILE A O 1
ATOM 630 N N . GLY A 1 80 ? -0.680 -11.668 19.278 1.00 94.69 80 GLY A N 1
ATOM 631 C CA . GLY A 1 80 ? -0.958 -12.890 18.529 1.00 94.69 80 GLY A CA 1
ATOM 632 C C . GLY A 1 80 ? -0.007 -14.014 18.936 1.00 94.69 80 GLY A C 1
ATOM 633 O O . GLY A 1 80 ? 1.212 -13.867 18.851 1.00 94.69 80 GLY A O 1
ATOM 634 N N . LYS A 1 81 ? -0.538 -15.162 19.365 1.00 91.69 81 LYS A N 1
ATOM 635 C CA . LYS A 1 81 ? 0.278 -16.303 19.811 1.00 91.69 81 LYS A CA 1
ATOM 636 C C . LYS A 1 81 ? 1.102 -16.936 18.682 1.00 91.69 81 LYS A C 1
ATOM 638 O O . LYS A 1 81 ? 2.188 -17.448 18.942 1.00 91.69 81 LYS A O 1
ATOM 643 N N . LYS A 1 82 ? 0.580 -16.961 17.451 1.00 92.62 82 LYS A N 1
ATOM 644 C CA . LYS A 1 82 ? 1.262 -17.543 16.285 1.00 92.62 82 LYS A CA 1
ATOM 645 C C . LYS A 1 82 ? 2.183 -16.543 15.606 1.00 92.62 82 LYS A C 1
ATOM 647 O O . LYS A 1 82 ? 3.317 -16.895 15.304 1.00 92.62 82 LYS A O 1
ATOM 652 N N . SER A 1 83 ? 1.704 -15.323 15.367 1.00 90.88 83 SER A N 1
ATOM 653 C CA . SER A 1 83 ? 2.513 -14.273 14.734 1.00 90.88 83 SER A CA 1
ATOM 654 C C . SER A 1 83 ? 3.592 -13.714 15.654 1.00 90.88 83 SER A C 1
ATOM 656 O O . SER A 1 83 ? 4.563 -13.140 15.168 1.00 90.88 83 SER A O 1
ATOM 658 N N . ASN A 1 84 ? 3.392 -13.806 16.975 1.00 89.62 84 ASN A N 1
ATOM 659 C CA . ASN A 1 84 ? 4.139 -13.029 17.962 1.00 89.62 84 ASN A CA 1
ATOM 660 C C . ASN A 1 84 ? 4.171 -11.526 17.600 1.00 89.62 84 ASN A C 1
ATOM 662 O O . ASN A 1 84 ? 5.135 -10.813 17.897 1.00 89.62 84 ASN A O 1
ATOM 666 N N . ALA A 1 85 ? 3.129 -11.055 16.905 1.00 90.44 85 ALA A N 1
ATOM 667 C CA . ALA A 1 85 ? 2.896 -9.655 16.608 1.00 90.44 85 ALA A CA 1
ATOM 668 C C . ALA A 1 85 ? 2.033 -9.031 17.707 1.00 90.44 85 ALA A C 1
ATOM 670 O O . ALA A 1 85 ? 1.336 -9.737 18.440 1.00 90.44 85 ALA A O 1
ATOM 671 N N . ALA A 1 86 ? 2.077 -7.708 17.834 1.00 90.62 86 ALA A N 1
ATOM 672 C CA . ALA A 1 86 ? 1.285 -6.996 18.828 1.00 90.62 86 ALA A CA 1
ATOM 673 C C . ALA A 1 86 ? 0.595 -5.759 18.252 1.00 90.62 86 ALA A C 1
ATOM 675 O O . ALA A 1 86 ? 1.123 -5.106 17.356 1.00 90.62 86 ALA A O 1
ATOM 676 N N . THR A 1 87 ? -0.557 -5.414 18.819 1.00 90.25 87 THR A N 1
ATOM 677 C CA . THR A 1 87 ? -1.179 -4.095 18.676 1.00 90.25 87 THR A CA 1
ATOM 678 C C . THR A 1 87 ? -1.416 -3.488 20.054 1.00 90.25 87 THR A C 1
ATOM 680 O O . THR A 1 87 ? -1.491 -4.206 21.055 1.00 90.25 87 THR A O 1
ATOM 683 N N . TYR A 1 88 ? -1.486 -2.163 20.124 1.00 88.38 88 TYR A N 1
ATOM 684 C CA . TYR A 1 88 ? -1.551 -1.432 21.384 1.00 88.38 88 TYR A CA 1
ATOM 685 C C . TYR A 1 88 ? -2.654 -0.390 21.348 1.00 88.38 88 TYR A C 1
ATOM 687 O O . TYR A 1 88 ? -2.647 0.503 20.496 1.00 88.38 88 TYR A O 1
ATOM 695 N N . LEU A 1 89 ? -3.552 -0.470 22.324 1.00 90.75 89 LEU A N 1
ATOM 696 C CA . LEU A 1 89 ? -4.652 0.470 22.477 1.00 90.75 89 LEU A CA 1
ATOM 697 C C . LEU A 1 89 ? -4.593 1.128 23.852 1.00 90.75 89 LEU A C 1
ATOM 699 O O . LEU A 1 89 ? -4.356 0.487 24.880 1.00 90.75 89 LEU A O 1
ATOM 703 N N . ARG A 1 90 ? -4.843 2.430 23.856 1.00 88.81 90 ARG A N 1
ATOM 704 C CA . ARG A 1 90 ? -5.070 3.249 25.037 1.00 88.81 90 ARG A CA 1
ATOM 705 C C . ARG A 1 90 ? -6.561 3.518 25.151 1.00 88.81 90 ARG A C 1
ATOM 707 O O . ARG A 1 90 ? -7.192 3.896 24.174 1.00 88.81 90 ARG A O 1
ATOM 714 N N . PHE A 1 91 ? -7.085 3.381 26.357 1.00 90.00 91 PHE A N 1
ATOM 715 C CA . PHE A 1 91 ? -8.470 3.625 26.714 1.00 90.00 91 PHE A CA 1
ATOM 716 C C . PHE A 1 91 ? -8.526 4.797 27.684 1.00 90.00 91 PHE A C 1
ATOM 718 O O . PHE A 1 91 ? -7.896 4.776 28.746 1.00 90.00 91 PHE A O 1
ATOM 725 N N . LEU A 1 92 ? -9.296 5.813 27.325 1.00 88.75 92 LEU A N 1
ATOM 726 C CA . LEU A 1 92 ? -9.671 6.886 28.226 1.00 88.75 92 LEU A CA 1
ATOM 727 C C . LEU A 1 92 ? -10.983 6.485 28.892 1.00 88.75 92 LEU A C 1
ATOM 729 O O . LEU A 1 92 ? -11.977 6.291 28.197 1.00 88.75 92 LEU A O 1
ATOM 733 N N . VAL A 1 93 ? -10.999 6.333 30.215 1.00 87.88 93 VAL A N 1
ATOM 734 C CA . VAL A 1 93 ? -12.182 5.849 30.931 1.00 87.88 93 VAL A CA 1
ATOM 735 C C . VAL A 1 93 ? -12.556 6.713 32.129 1.00 87.88 93 VAL A C 1
ATOM 737 O O . VAL A 1 93 ? -11.698 7.295 32.794 1.00 87.88 93 VAL A O 1
ATOM 740 N N . VAL A 1 94 ? -13.851 6.770 32.428 1.00 86.81 94 VAL A N 1
ATOM 741 C CA . VAL A 1 94 ? -14.422 7.479 33.580 1.00 86.81 94 VAL A CA 1
ATOM 742 C C . VAL A 1 94 ? -15.255 6.485 34.395 1.00 86.81 94 VAL A C 1
ATOM 744 O O . VAL A 1 94 ? -15.944 5.661 33.796 1.00 86.81 94 VAL A O 1
ATOM 747 N N . PRO A 1 95 ? -15.193 6.498 35.739 1.00 82.25 95 PRO A N 1
ATOM 748 C CA . PRO A 1 95 ? -16.084 5.678 36.553 1.00 82.25 95 PRO A CA 1
ATOM 749 C C . PRO A 1 95 ? -17.543 6.034 36.263 1.00 82.25 95 PRO A C 1
ATOM 751 O O . PRO A 1 95 ? -17.913 7.209 36.285 1.00 82.25 95 PRO A O 1
ATOM 754 N N . GLU A 1 96 ? -18.373 5.032 36.011 1.00 79.69 96 GLU A N 1
ATOM 755 C CA . GLU A 1 96 ? -19.807 5.247 35.880 1.00 79.69 96 GLU A CA 1
ATOM 756 C C . GLU A 1 96 ? -20.412 5.516 37.270 1.00 79.69 96 GLU A C 1
ATOM 758 O O . GLU A 1 96 ? -20.097 4.857 38.264 1.00 79.69 96 GLU A O 1
ATOM 763 N N . ILE A 1 97 ? -21.254 6.547 37.368 1.00 74.38 97 ILE A N 1
ATOM 764 C CA . ILE A 1 97 ? -21.796 7.002 38.652 1.00 74.38 97 ILE A CA 1
ATOM 765 C C . ILE A 1 97 ? -22.662 5.893 39.261 1.00 74.38 97 ILE A C 1
ATOM 767 O O . ILE A 1 97 ? -23.694 5.524 38.709 1.00 74.38 97 ILE A O 1
ATOM 771 N N . GLY A 1 98 ? -22.261 5.402 40.437 1.00 70.00 98 GLY A N 1
ATOM 772 C CA . GLY A 1 98 ? -22.997 4.367 41.165 1.00 70.00 98 GLY A CA 1
ATOM 773 C C . GLY A 1 98 ? -22.722 2.932 40.698 1.00 70.00 98 GLY A C 1
ATOM 774 O O . GLY A 1 98 ? -23.445 2.032 41.122 1.00 70.00 98 GLY A O 1
ATOM 775 N N . SER A 1 99 ? -21.698 2.697 39.869 1.00 74.25 99 SER A N 1
ATOM 776 C CA . SER A 1 99 ? -21.266 1.352 39.471 1.00 74.25 99 SER A CA 1
ATOM 777 C C . SER A 1 99 ? -19.748 1.170 39.629 1.00 74.25 99 SER A C 1
ATOM 779 O O . SER A 1 99 ? -18.990 2.132 39.732 1.00 74.25 99 SER A O 1
ATOM 781 N N . GLU A 1 100 ? -19.288 -0.084 39.675 1.00 71.25 100 GLU A N 1
ATOM 782 C CA . GLU A 1 100 ? -17.856 -0.420 39.579 1.00 71.25 100 GLU A CA 1
ATOM 783 C C . GLU A 1 100 ? -17.375 -0.479 38.116 1.00 71.25 100 GLU A C 1
ATOM 785 O O . GLU A 1 100 ? -16.261 -0.923 37.836 1.00 71.25 100 GLU A O 1
ATOM 790 N N . GLN A 1 101 ? -18.217 -0.072 37.159 1.00 79.38 101 GLN A N 1
ATOM 791 C CA . GLN A 1 101 ? -17.876 -0.100 35.745 1.00 79.38 101 GLN A CA 1
ATOM 792 C C . GLN A 1 101 ? -17.218 1.201 35.299 1.00 79.38 101 GLN A C 1
ATOM 794 O O . GLN A 1 101 ? -17.403 2.281 35.861 1.00 79.38 101 GLN A O 1
ATOM 799 N N . TYR A 1 102 ? -16.424 1.065 34.246 1.00 83.25 102 TYR A N 1
ATOM 800 C CA . TYR A 1 102 ? -15.766 2.168 33.580 1.00 83.25 102 TYR A CA 1
ATOM 801 C C . TYR A 1 102 ? -16.457 2.433 32.248 1.00 83.25 102 TYR A C 1
ATOM 803 O O . TYR A 1 102 ? -16.592 1.530 31.421 1.00 83.25 102 TYR A O 1
ATOM 811 N N . GLU A 1 103 ? -16.858 3.679 32.038 1.00 87.12 103 GLU A N 1
ATOM 812 C CA . GLU A 1 103 ? -17.330 4.179 30.759 1.00 87.12 103 GLU A CA 1
ATOM 813 C C . GLU A 1 103 ? -16.126 4.600 29.910 1.00 87.12 103 GLU A C 1
ATOM 815 O O . GLU A 1 103 ? -15.304 5.407 30.349 1.00 87.12 103 GLU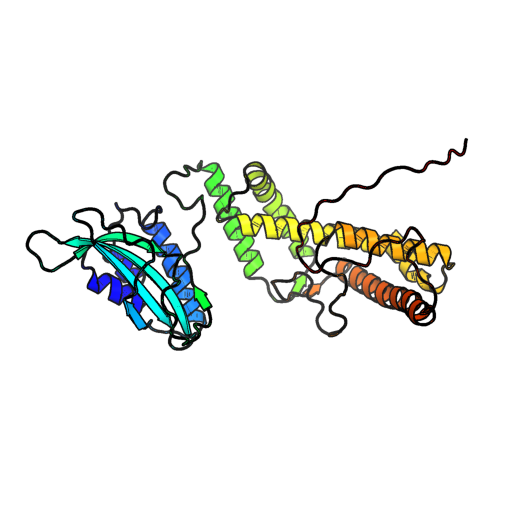 A O 1
ATOM 820 N N . ILE A 1 104 ? -16.010 4.066 28.693 1.00 90.50 104 ILE A N 1
ATOM 821 C CA . ILE A 1 104 ? -14.961 4.471 27.750 1.00 90.50 104 ILE A CA 1
ATOM 822 C C . ILE A 1 104 ? -15.366 5.789 27.080 1.00 90.50 104 ILE A C 1
ATOM 824 O O . ILE A 1 104 ? -16.459 5.908 26.535 1.00 90.50 104 ILE A O 1
ATOM 828 N N . LYS A 1 105 ? -14.469 6.771 27.117 1.00 90.69 105 LYS A N 1
ATOM 829 C CA . LYS A 1 105 ? -14.607 8.084 26.473 1.00 90.69 105 LYS A CA 1
ATOM 830 C C . LYS A 1 105 ? -13.809 8.206 25.183 1.00 90.69 105 LYS A C 1
ATOM 832 O O . LYS A 1 105 ? -14.178 9.008 24.339 1.00 90.69 105 LYS A O 1
ATOM 837 N N . ASP A 1 106 ? -12.729 7.442 25.055 1.00 90.94 106 ASP A N 1
ATOM 838 C CA . ASP A 1 106 ? -11.871 7.416 23.872 1.00 90.94 106 ASP A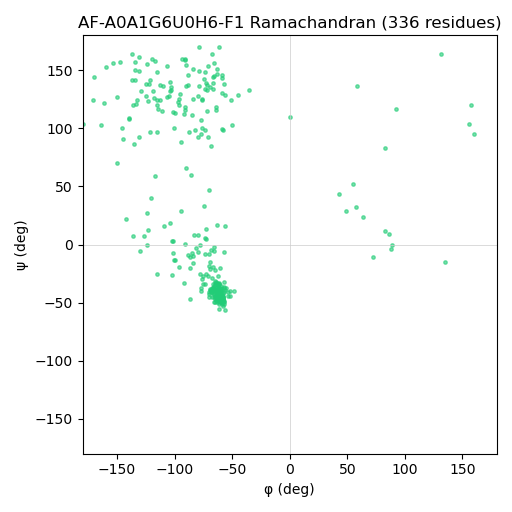 CA 1
ATOM 839 C C . ASP A 1 106 ? -11.062 6.108 23.843 1.00 90.94 106 ASP A C 1
ATOM 841 O O . ASP A 1 106 ? -10.769 5.513 24.888 1.00 90.94 106 ASP A O 1
ATOM 845 N N . ILE A 1 107 ? -10.697 5.674 22.642 1.00 92.12 107 ILE A N 1
ATOM 846 C CA . ILE A 1 107 ? -9.819 4.549 22.343 1.00 92.12 107 ILE A CA 1
ATOM 847 C C . ILE A 1 107 ? -8.880 5.030 21.247 1.00 92.12 107 ILE A C 1
ATOM 849 O O . ILE A 1 107 ? -9.318 5.394 20.160 1.00 92.12 107 ILE A O 1
ATOM 853 N N . SER A 1 108 ? -7.582 5.015 21.514 1.00 87.81 108 SER A N 1
ATOM 854 C CA . SER A 1 108 ? -6.581 5.466 20.553 1.00 87.81 108 SER A CA 1
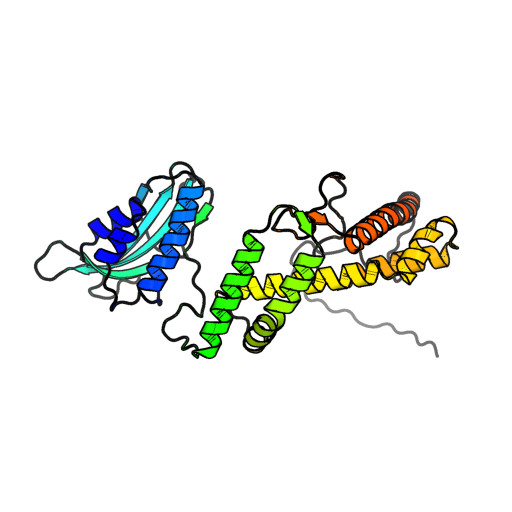ATOM 855 C C . SER A 1 108 ? -5.424 4.483 20.482 1.00 87.81 108 SER A C 1
ATOM 857 O O . SER A 1 108 ? -5.128 3.779 21.448 1.00 87.81 108 SER A O 1
ATOM 859 N N . THR A 1 109 ? -4.693 4.479 19.375 1.00 83.12 109 THR A N 1
ATOM 860 C CA . THR A 1 109 ? -3.369 3.855 19.349 1.00 83.12 109 THR A CA 1
ATOM 861 C C . THR A 1 109 ? -2.427 4.590 20.304 1.00 83.12 109 THR A C 1
ATOM 863 O O . THR A 1 109 ? -2.538 5.802 20.513 1.00 83.12 109 THR A O 1
ATOM 866 N N . CYS A 1 110 ? -1.500 3.860 20.924 1.00 72.88 110 CYS A N 1
ATOM 867 C CA . CYS A 1 110 ? -0.369 4.460 21.634 1.00 72.88 110 CYS A CA 1
ATOM 868 C C . CYS A 1 110 ? 0.904 4.126 20.841 1.00 72.88 110 CYS A C 1
ATOM 870 O O . CYS A 1 110 ? 1.263 2.964 20.671 1.00 72.88 110 CYS A O 1
ATOM 872 N N . PHE A 1 111 ? 1.555 5.162 20.301 1.00 60.12 111 PHE A N 1
ATOM 873 C CA . PHE A 1 111 ? 2.729 5.038 19.423 1.00 60.12 111 PHE A CA 1
ATOM 874 C C . PHE A 1 111 ? 4.062 4.966 20.188 1.00 60.12 111 PHE A C 1
ATOM 876 O O . PHE A 1 111 ? 5.098 4.673 19.596 1.00 60.12 111 PHE A O 1
ATOM 883 N N . SER A 1 112 ? 4.062 5.234 21.499 1.00 53.03 112 SER A N 1
ATOM 884 C CA . SER A 1 112 ? 5.262 5.251 22.337 1.00 53.03 112 SER A CA 1
ATOM 885 C C . SER A 1 112 ? 5.219 4.147 23.393 1.00 53.03 112 SER A C 1
ATOM 887 O O . SER A 1 112 ? 4.669 4.314 24.479 1.00 53.03 112 SER A O 1
ATOM 889 N N . TYR A 1 113 ? 5.862 3.018 23.096 1.00 52.72 113 TYR A N 1
ATOM 890 C CA . TYR A 1 113 ? 6.216 2.029 24.113 1.00 52.72 113 TYR A CA 1
ATOM 891 C C . TYR A 1 113 ? 7.722 1.823 24.128 1.00 52.72 113 TYR A C 1
ATOM 893 O O . TYR A 1 113 ? 8.283 1.047 23.363 1.00 52.72 113 TYR A O 1
ATOM 901 N N . ASN A 1 114 ? 8.361 2.538 25.052 1.00 42.41 114 ASN A N 1
ATOM 902 C CA . ASN A 1 114 ? 9.743 2.326 25.481 1.00 42.41 114 ASN A CA 1
ATOM 903 C C . ASN A 1 114 ? 9.813 1.621 26.854 1.00 42.41 114 ASN A C 1
ATOM 905 O O . ASN A 1 114 ? 10.844 1.680 27.523 1.00 42.41 114 ASN A O 1
ATOM 909 N N . CYS A 1 115 ? 8.735 0.963 27.297 1.00 39.03 115 CYS A N 1
ATOM 910 C CA . CYS A 1 115 ? 8.603 0.487 28.681 1.00 39.03 115 CYS A CA 1
ATOM 911 C C . CYS A 1 115 ? 8.341 -1.017 28.834 1.00 39.03 115 CYS A C 1
ATOM 913 O O . CYS A 1 115 ? 7.820 -1.429 29.862 1.00 39.03 115 CYS A O 1
ATOM 915 N N . ASP A 1 116 ? 8.771 -1.853 27.887 1.00 42.47 116 ASP A N 1
ATOM 916 C CA . ASP A 1 116 ? 9.041 -3.253 28.222 1.00 42.47 116 ASP A CA 1
ATOM 917 C C . ASP A 1 116 ? 10.419 -3.664 27.694 1.00 42.47 116 ASP A C 1
ATOM 919 O O . ASP A 1 116 ? 10.617 -4.035 26.539 1.00 42.47 116 ASP A O 1
ATOM 923 N N . ARG A 1 117 ? 11.421 -3.520 28.570 1.00 42.22 117 ARG A N 1
ATOM 924 C CA . ARG A 1 117 ? 12.782 -4.040 28.371 1.00 42.22 117 ARG A CA 1
ATOM 925 C C . ARG A 1 117 ? 12.838 -5.565 28.551 1.00 42.22 117 ARG A C 1
ATOM 927 O O . ARG A 1 117 ? 13.938 -6.125 28.520 1.00 42.22 117 ARG A O 1
ATOM 934 N N . SER A 1 118 ? 11.703 -6.250 28.738 1.00 47.12 118 SER A N 1
ATOM 935 C CA . SER A 1 118 ? 11.663 -7.706 28.669 1.00 47.12 118 SER A CA 1
ATOM 936 C C . SER A 1 118 ? 11.690 -8.154 27.200 1.00 47.12 118 SER A C 1
ATOM 938 O O . SER A 1 118 ? 10.772 -7.979 26.406 1.00 47.12 118 SER A O 1
ATOM 940 N N . LYS A 1 119 ? 12.849 -8.686 26.812 1.00 45.03 119 LYS A N 1
ATOM 941 C CA . LYS A 1 119 ? 13.213 -9.141 25.466 1.00 45.03 119 LYS A CA 1
ATOM 942 C C . LYS A 1 119 ? 12.479 -10.424 25.028 1.00 45.03 119 LYS A C 1
ATOM 944 O O . LYS A 1 119 ? 13.125 -11.331 24.508 1.00 45.03 119 LYS A O 1
ATOM 949 N N . SER A 1 120 ? 11.165 -10.551 25.196 1.00 54.28 120 SER A N 1
ATOM 950 C CA . SER A 1 120 ? 10.428 -11.447 24.294 1.00 54.28 120 SER A CA 1
ATOM 951 C C . SER A 1 120 ? 10.224 -10.657 23.006 1.00 54.28 120 SER A C 1
ATOM 953 O O . SER A 1 120 ? 9.335 -9.812 22.931 1.00 54.28 120 SER A O 1
ATOM 955 N N . ALA A 1 121 ? 11.147 -10.818 22.057 1.00 60.75 121 ALA A N 1
ATOM 956 C CA . ALA A 1 121 ? 11.200 -10.018 20.839 1.00 60.75 121 ALA A CA 1
ATOM 957 C C . ALA A 1 121 ? 9.892 -10.178 20.055 1.00 60.75 121 ALA A C 1
ATOM 959 O O . ALA A 1 121 ? 9.693 -11.186 19.384 1.00 60.75 121 ALA A O 1
ATOM 960 N N . ILE A 1 122 ? 8.990 -9.206 20.181 1.00 66.06 122 ILE A N 1
ATOM 961 C CA . ILE A 1 122 ? 7.804 -9.090 19.335 1.00 66.06 122 ILE A CA 1
ATOM 962 C C . ILE A 1 122 ? 8.301 -9.047 17.893 1.00 66.06 122 ILE A C 1
ATOM 964 O O . ILE A 1 122 ? 9.193 -8.260 17.571 1.00 66.06 122 ILE A O 1
ATOM 968 N N . GLN A 1 123 ? 7.746 -9.900 17.038 1.00 70.62 123 GLN A N 1
ATOM 969 C CA . GLN A 1 123 ? 8.209 -10.021 15.659 1.00 70.62 123 GLN A CA 1
ATOM 970 C C . GLN A 1 123 ? 7.742 -8.841 14.797 1.00 70.62 123 GLN A C 1
ATOM 972 O O . GLN A 1 123 ? 8.471 -8.406 13.907 1.00 70.62 123 GLN A O 1
ATOM 977 N N . ALA A 1 124 ? 6.545 -8.311 15.067 1.00 81.06 124 ALA A N 1
ATOM 978 C CA . ALA A 1 124 ? 5.961 -7.188 14.339 1.00 81.06 124 ALA A CA 1
ATOM 979 C C . ALA A 1 124 ? 4.963 -6.391 15.196 1.00 81.06 124 ALA A C 1
ATOM 981 O O . ALA A 1 124 ? 4.367 -6.916 16.135 1.00 81.06 124 ALA A O 1
ATOM 982 N N . CYS A 1 125 ? 4.745 -5.123 14.849 1.00 84.44 125 CYS A N 1
ATOM 983 C CA . CYS A 1 125 ? 3.690 -4.301 15.436 1.00 84.44 125 CYS A CA 1
ATOM 984 C C . CYS A 1 125 ? 2.644 -3.992 14.361 1.00 84.44 125 CYS A C 1
ATOM 986 O O . CYS A 1 125 ? 3.002 -3.468 13.307 1.00 84.44 125 CYS A O 1
ATOM 988 N N . PHE A 1 126 ? 1.380 -4.324 14.615 1.00 88.00 126 PHE A N 1
ATOM 989 C CA . PHE A 1 126 ? 0.262 -3.976 13.741 1.00 88.00 126 PHE A CA 1
ATOM 990 C C . PHE A 1 126 ? -0.435 -2.744 14.315 1.00 88.00 126 PHE A C 1
ATOM 992 O O . PHE A 1 126 ? -0.985 -2.776 15.418 1.00 88.00 126 PHE A O 1
ATOM 999 N N . LEU A 1 127 ? -0.348 -1.635 13.588 1.00 83.81 127 LEU A N 1
ATOM 1000 C CA . LEU A 1 127 ? -0.863 -0.334 14.001 1.00 83.81 127 LEU A CA 1
ATOM 1001 C C . LEU A 1 127 ? -2.122 0.001 13.204 1.00 83.81 127 LEU A C 1
ATOM 1003 O O . LEU A 1 127 ? -2.280 -0.456 12.074 1.00 83.81 127 LEU A O 1
ATOM 1007 N N . LEU A 1 128 ? -3.000 0.821 13.786 1.00 86.19 128 LEU A N 1
ATOM 1008 C CA . LEU A 1 128 ? -4.071 1.445 13.017 1.00 86.19 128 LEU A CA 1
ATOM 1009 C C . LEU A 1 128 ? -3.433 2.514 12.125 1.00 86.19 128 LEU A C 1
ATOM 1011 O O . LEU A 1 128 ? -2.896 3.504 12.631 1.00 86.19 128 LEU A O 1
ATOM 1015 N N . ASP A 1 129 ? -3.499 2.309 10.814 1.00 82.44 129 ASP A N 1
ATOM 1016 C CA . ASP A 1 129 ? -3.042 3.281 9.825 1.00 82.44 129 ASP A CA 1
ATOM 1017 C C . ASP A 1 129 ? -4.080 4.402 9.699 1.00 82.44 129 ASP A C 1
ATOM 1019 O O . ASP A 1 129 ? -5.068 4.284 8.967 1.00 82.44 129 ASP A O 1
ATOM 1023 N N . LEU A 1 130 ? -3.861 5.486 10.443 1.00 83.81 130 LEU A N 1
ATOM 1024 C CA . LEU A 1 130 ? -4.668 6.703 10.378 1.00 83.81 130 LEU A CA 1
ATOM 1025 C C . LEU A 1 130 ? -4.082 7.668 9.348 1.00 83.81 130 LEU A C 1
ATOM 1027 O O . LEU A 1 130 ? -2.868 7.876 9.299 1.00 83.81 130 LEU A O 1
ATOM 1031 N N . TYR A 1 131 ? -4.955 8.255 8.539 1.00 85.94 131 TYR A N 1
ATOM 1032 C CA . TYR A 1 131 ? -4.603 9.258 7.542 1.00 85.94 131 TYR A CA 1
ATOM 1033 C C . TYR A 1 131 ? -5.276 10.592 7.854 1.00 85.94 131 TYR A C 1
ATOM 1035 O O . TYR A 1 131 ? -6.308 10.621 8.518 1.00 85.94 131 TYR A O 1
ATOM 1043 N N . GLU A 1 132 ? -4.736 11.693 7.332 1.00 85.06 132 GLU A N 1
ATOM 1044 C CA . GLU A 1 132 ? -5.308 13.032 7.568 1.00 85.06 132 GLU A CA 1
ATOM 1045 C C . GLU A 1 132 ? -6.780 13.117 7.126 1.00 85.06 132 GLU A C 1
ATOM 1047 O O . GLU A 1 132 ? -7.632 13.661 7.824 1.00 85.06 132 GLU A O 1
ATOM 1052 N N . ASP A 1 133 ? -7.128 12.440 6.030 1.00 83.94 133 ASP A N 1
ATOM 1053 C CA . ASP A 1 133 ? -8.496 12.352 5.516 1.00 83.94 133 ASP A CA 1
ATOM 1054 C C . ASP A 1 133 ? -9.398 11.329 6.235 1.00 83.94 133 ASP A C 1
ATOM 1056 O O . ASP A 1 133 ? -10.500 11.050 5.748 1.00 83.94 133 ASP A O 1
ATOM 1060 N N . ASP A 1 134 ? -8.940 10.746 7.345 1.00 83.88 134 ASP A N 1
ATOM 1061 C CA . ASP A 1 134 ? -9.761 9.946 8.262 1.00 83.88 134 ASP A CA 1
ATOM 1062 C C . ASP A 1 134 ? -10.277 10.790 9.452 1.00 83.88 134 ASP A C 1
ATOM 1064 O O . ASP A 1 134 ? -11.273 10.418 10.081 1.00 83.88 134 ASP A O 1
ATOM 1068 N N . TYR A 1 135 ? -9.651 11.939 9.749 1.00 83.19 135 TYR A N 1
ATOM 1069 C CA . TYR A 1 135 ? -10.067 12.838 10.831 1.00 83.19 135 TYR A CA 1
ATOM 1070 C C . TYR A 1 135 ? -11.363 13.573 10.484 1.00 83.19 135 TYR A C 1
ATOM 1072 O O . TYR A 1 135 ? -11.558 14.059 9.368 1.00 83.19 135 TYR A O 1
ATOM 1080 N N . GLN A 1 136 ? -12.264 13.671 11.467 1.00 71.19 136 GLN A N 1
ATOM 1081 C CA . GLN A 1 136 ? -13.613 14.216 11.273 1.00 71.19 136 GLN A CA 1
ATOM 1082 C C . GLN A 1 136 ? -13.611 15.651 10.720 1.00 71.19 136 GLN A C 1
ATOM 1084 O O . GLN A 1 136 ? -14.499 16.012 9.944 1.00 71.19 136 GLN A O 1
ATOM 1089 N N . ASP A 1 137 ? -12.602 16.441 11.081 1.00 71.44 137 ASP A N 1
ATOM 1090 C CA . ASP A 1 137 ? -12.517 17.859 10.731 1.00 71.44 137 ASP A CA 1
ATOM 1091 C C . ASP A 1 137 ? -11.914 18.114 9.340 1.00 71.44 137 ASP A C 1
ATOM 1093 O O . ASP A 1 137 ? -11.955 19.246 8.860 1.00 71.44 137 ASP A O 1
ATOM 1097 N N . TYR A 1 138 ? -11.404 17.084 8.650 1.00 71.62 138 TYR A N 1
ATOM 1098 C CA . TYR A 1 138 ? -10.722 17.258 7.360 1.00 71.62 138 TYR A CA 1
ATOM 1099 C C . TYR A 1 138 ? -11.676 17.675 6.216 1.00 71.62 138 TYR A C 1
ATOM 1101 O O . TYR A 1 138 ? -11.239 18.184 5.187 1.00 71.62 138 TYR A O 1
ATOM 1109 N N . GLY A 1 139 ? -12.997 17.531 6.398 1.00 65.94 139 GLY A N 1
ATOM 1110 C CA . GLY A 1 139 ? -14.003 18.277 5.626 1.00 65.94 139 GLY A CA 1
ATOM 1111 C C . GLY A 1 139 ? -13.904 18.154 4.098 1.00 65.94 139 GLY A C 1
ATOM 1112 O O . GLY A 1 139 ? -13.884 19.165 3.395 1.00 65.94 139 GLY A O 1
ATOM 1113 N N . LEU A 1 140 ? -13.859 16.931 3.561 1.00 73.56 140 LEU A N 1
ATOM 1114 C CA . LEU A 1 140 ? -13.752 16.708 2.116 1.00 73.56 140 LEU A CA 1
ATOM 1115 C C . LEU A 1 140 ? -15.050 17.029 1.362 1.00 73.56 140 LEU A C 1
ATOM 1117 O O . LEU A 1 140 ? -16.152 16.670 1.782 1.00 73.56 140 LEU A O 1
ATOM 1121 N N . SER A 1 141 ? -14.920 17.663 0.191 1.00 84.75 141 SER A N 1
ATOM 1122 C CA . SER A 1 141 ? -16.052 17.857 -0.718 1.00 84.75 141 SER A CA 1
ATOM 1123 C C . SER A 1 141 ? -16.557 16.513 -1.264 1.00 84.75 141 SER A C 1
ATOM 1125 O O . SER A 1 141 ? -15.809 15.538 -1.367 1.00 84.75 141 SER A O 1
ATOM 1127 N N . LEU A 1 142 ? -17.827 16.462 -1.684 1.00 86.94 142 LEU A N 1
ATOM 1128 C CA . LEU A 1 142 ? -18.403 15.256 -2.296 1.00 86.94 142 LEU A CA 1
ATOM 1129 C C . LEU A 1 142 ? -17.604 14.795 -3.528 1.00 86.94 142 LEU A C 1
ATOM 1131 O O . LEU A 1 142 ? -17.433 13.598 -3.744 1.00 86.94 142 LEU A O 1
ATOM 1135 N N . GLU A 1 143 ? -17.100 15.740 -4.324 1.00 89.62 143 GLU A N 1
ATOM 1136 C CA . GLU A 1 143 ? -16.246 15.449 -5.478 1.00 89.62 143 GLU A CA 1
ATOM 1137 C C . GLU A 1 143 ? -14.939 14.769 -5.049 1.00 89.62 143 GLU A C 1
ATOM 1139 O O . GLU A 1 143 ? -14.533 13.766 -5.640 1.00 89.62 143 GLU A O 1
ATOM 1144 N N . PHE A 1 144 ? -14.312 15.259 -3.979 1.00 89.12 144 PHE A N 1
ATOM 1145 C CA . PHE A 1 144 ? -13.081 14.679 -3.457 1.00 89.12 144 PHE A CA 1
ATOM 1146 C C . PHE A 1 144 ? -13.292 13.236 -2.980 1.00 89.12 144 PHE A C 1
ATOM 1148 O O . PHE A 1 144 ? -12.494 12.353 -3.299 1.00 89.12 144 PHE A O 1
ATOM 1155 N N . GLU A 1 145 ? -14.406 12.963 -2.298 1.00 87.62 145 GLU A N 1
ATOM 1156 C CA . GLU A 1 145 ? -14.784 11.611 -1.868 1.00 87.62 145 GLU A CA 1
ATOM 1157 C C . GLU A 1 145 ? -14.948 10.634 -3.045 1.00 87.62 145 GLU A C 1
ATOM 1159 O O . GLU A 1 145 ? -14.538 9.470 -2.960 1.00 87.62 145 GLU A O 1
ATOM 1164 N N . VAL A 1 146 ? -15.481 11.094 -4.183 1.00 92.19 146 VAL A N 1
ATOM 1165 C CA . VAL A 1 146 ? -15.574 10.277 -5.407 1.00 92.19 146 VAL A CA 1
ATOM 1166 C C . VAL A 1 146 ? -14.180 9.884 -5.903 1.00 92.19 146 VAL A C 1
ATOM 1168 O O . VAL A 1 146 ? -13.931 8.702 -6.169 1.00 92.19 146 VAL A O 1
ATOM 1171 N N . TYR A 1 147 ? -13.247 10.835 -5.979 1.00 94.62 147 TYR A N 1
ATOM 1172 C CA . TYR A 1 147 ? -11.880 10.562 -6.429 1.00 94.62 147 TYR A CA 1
ATOM 1173 C C . TYR A 1 147 ? -11.079 9.716 -5.432 1.00 94.62 147 TYR A C 1
ATOM 1175 O O . TYR A 1 147 ? -10.366 8.802 -5.854 1.00 94.62 147 TYR A O 1
ATOM 1183 N N . LYS A 1 148 ? -11.249 9.931 -4.123 1.00 91.81 148 LYS A N 1
ATOM 1184 C CA . LYS A 1 148 ? -10.674 9.091 -3.060 1.00 91.81 148 LYS A CA 1
ATOM 1185 C C . LYS A 1 148 ? -11.120 7.635 -3.202 1.00 91.81 148 LYS A C 1
ATOM 1187 O O . LYS A 1 148 ? -10.284 6.727 -3.204 1.00 91.81 148 LYS A O 1
ATOM 1192 N N . ARG A 1 149 ? -12.420 7.385 -3.398 1.00 91.56 149 ARG A N 1
ATOM 1193 C CA . ARG A 1 149 ? -12.951 6.026 -3.625 1.00 91.56 149 ARG A CA 1
ATOM 1194 C C . ARG A 1 149 ? -12.412 5.404 -4.909 1.00 91.56 149 ARG A C 1
ATOM 1196 O O . ARG A 1 149 ? -12.041 4.229 -4.899 1.00 91.56 149 ARG A O 1
ATOM 1203 N N . ALA A 1 150 ? -12.327 6.177 -5.992 1.00 96.12 150 ALA A N 1
ATOM 1204 C CA . ALA A 1 150 ? -11.737 5.717 -7.247 1.00 96.12 150 ALA A CA 1
ATOM 1205 C C . ALA A 1 150 ? -10.263 5.312 -7.064 1.00 96.12 150 ALA A C 1
ATOM 1207 O O . ALA A 1 150 ? -9.874 4.227 -7.490 1.00 96.12 150 ALA A O 1
ATOM 1208 N N . ALA A 1 151 ? -9.473 6.115 -6.345 1.00 95.62 151 ALA A N 1
ATOM 1209 C CA . ALA A 1 151 ? -8.075 5.818 -6.043 1.00 95.62 151 ALA A CA 1
ATOM 1210 C C . ALA A 1 151 ? -7.911 4.556 -5.185 1.00 95.62 151 ALA A C 1
ATOM 1212 O O . ALA A 1 151 ? -7.105 3.687 -5.522 1.00 95.62 151 ALA A O 1
ATOM 1213 N N . LYS A 1 152 ? -8.710 4.404 -4.117 1.00 91.75 152 LYS A N 1
ATOM 1214 C CA . LYS A 1 152 ? -8.714 3.184 -3.287 1.00 91.75 152 LYS A CA 1
ATOM 1215 C C . LYS A 1 152 ? -9.068 1.948 -4.123 1.00 91.75 152 LYS A C 1
ATOM 1217 O O . LYS A 1 152 ? -8.397 0.922 -4.022 1.00 91.75 152 LYS A O 1
ATOM 1222 N N . LYS A 1 153 ? -10.076 2.044 -4.998 1.00 94.81 153 LYS A N 1
ATOM 1223 C CA . LYS A 1 153 ? -10.459 0.960 -5.919 1.00 94.81 153 LYS A CA 1
ATOM 1224 C C . LYS A 1 153 ? -9.326 0.608 -6.888 1.00 94.81 153 LYS A C 1
ATOM 1226 O O . LYS A 1 153 ? -9.007 -0.570 -7.034 1.00 94.81 153 LYS A O 1
ATOM 1231 N N . ALA A 1 154 ? -8.700 1.606 -7.508 1.00 95.00 154 ALA A N 1
ATOM 1232 C CA . ALA A 1 154 ? -7.589 1.417 -8.437 1.00 95.00 154 ALA A CA 1
ATOM 1233 C C . ALA A 1 154 ? -6.375 0.765 -7.761 1.00 95.00 154 ALA A C 1
ATOM 1235 O O . ALA A 1 154 ? -5.749 -0.131 -8.331 1.00 95.00 154 ALA A O 1
ATOM 1236 N N . GLN A 1 155 ? -6.073 1.171 -6.524 1.00 92.75 155 GLN A N 1
ATOM 1237 C CA . GLN A 1 155 ? -5.004 0.571 -5.731 1.00 92.75 155 GLN A CA 1
ATOM 1238 C C . GLN A 1 155 ? -5.321 -0.878 -5.358 1.00 92.75 155 GLN A C 1
ATOM 1240 O O . GLN A 1 155 ? -4.445 -1.725 -5.491 1.00 92.75 155 GLN A O 1
ATOM 1245 N N . ARG A 1 156 ? -6.563 -1.198 -4.966 1.00 90.69 156 ARG A N 1
ATOM 1246 C CA . ARG A 1 156 ? -6.980 -2.588 -4.707 1.00 90.69 156 ARG A CA 1
ATOM 1247 C C . ARG A 1 156 ? -6.861 -3.462 -5.956 1.00 90.69 156 ARG A C 1
ATOM 1249 O O . ARG A 1 156 ? -6.368 -4.580 -5.861 1.00 90.69 156 ARG A O 1
ATOM 1256 N N . GLN A 1 157 ? -7.249 -2.950 -7.128 1.00 90.62 157 GLN A N 1
ATOM 1257 C CA . GLN A 1 157 ? -7.051 -3.657 -8.399 1.00 90.62 157 GLN A CA 1
ATOM 1258 C C . GLN A 1 157 ? -5.570 -3.982 -8.620 1.00 90.62 157 GLN A C 1
ATOM 1260 O O . GLN A 1 157 ? -5.234 -5.137 -8.868 1.00 90.62 157 GLN A O 1
ATOM 1265 N N . PHE A 1 158 ? -4.684 -2.999 -8.442 1.00 87.06 158 PHE A N 1
ATOM 1266 C CA . PHE A 1 158 ? -3.238 -3.200 -8.535 1.00 87.06 158 PHE A CA 1
ATOM 1267 C C . PHE A 1 158 ? -2.720 -4.218 -7.498 1.00 87.06 158 PHE A C 1
ATOM 1269 O O . PHE A 1 158 ? -1.993 -5.157 -7.833 1.00 87.06 158 PHE A O 1
ATOM 1276 N N . ASP A 1 159 ? -3.142 -4.085 -6.240 1.00 84.12 159 ASP A N 1
ATOM 1277 C CA . ASP A 1 159 ? -2.762 -4.971 -5.136 1.00 84.12 159 ASP A CA 1
ATOM 1278 C C . ASP A 1 159 ? -3.276 -6.408 -5.334 1.00 84.12 159 ASP A C 1
ATOM 1280 O O . ASP A 1 159 ? -2.655 -7.345 -4.838 1.00 84.12 159 ASP A O 1
ATOM 1284 N N . SER A 1 160 ? -4.319 -6.615 -6.143 1.00 83.94 160 SER A N 1
ATOM 1285 C CA . SER A 1 160 ? -4.864 -7.940 -6.481 1.00 83.94 160 SER A CA 1
ATOM 1286 C C . SER A 1 160 ? -4.218 -8.625 -7.692 1.00 83.94 160 SER A C 1
ATOM 1288 O O . SER A 1 160 ? -4.487 -9.797 -7.938 1.00 83.94 160 SER A O 1
ATOM 1290 N N . LEU A 1 161 ? -3.365 -7.925 -8.450 1.00 82.06 161 LEU A N 1
ATOM 1291 C CA . LEU A 1 161 ? -2.740 -8.497 -9.649 1.00 82.06 161 LEU A CA 1
ATOM 1292 C C . LEU A 1 161 ? -1.923 -9.760 -9.370 1.00 82.06 161 LEU A C 1
ATOM 1294 O O . LEU A 1 161 ? -1.210 -9.839 -8.364 1.00 82.06 161 LEU A O 1
ATOM 1298 N N . ALA A 1 162 ? -1.991 -10.692 -10.323 1.00 70.81 162 ALA A N 1
ATOM 1299 C CA . ALA A 1 162 ? -1.146 -11.872 -10.381 1.00 70.81 162 ALA A CA 1
ATOM 1300 C C . ALA A 1 162 ? 0.342 -11.500 -10.504 1.00 70.81 162 ALA A C 1
ATOM 1302 O O . ALA A 1 162 ? 0.712 -10.349 -10.749 1.00 70.81 162 ALA A O 1
ATOM 1303 N N . SER A 1 163 ? 1.202 -12.506 -10.361 1.00 70.25 163 SER A N 1
ATOM 1304 C CA . SER A 1 163 ? 2.647 -12.362 -10.530 1.00 70.25 163 SER A CA 1
ATOM 1305 C C . SER A 1 163 ? 3.070 -12.080 -11.970 1.00 70.25 163 SER A C 1
ATOM 1307 O O . SER A 1 163 ? 4.250 -11.889 -12.188 1.00 70.25 163 SER A O 1
ATOM 1309 N N . GLU A 1 164 ? 2.177 -12.072 -12.956 1.00 73.56 164 GLU A N 1
ATOM 1310 C CA . GLU A 1 164 ? 2.484 -11.702 -14.341 1.00 73.56 164 GLU A CA 1
ATOM 1311 C C . GLU A 1 164 ? 1.470 -10.662 -14.817 1.00 73.56 164 GLU A C 1
ATOM 1313 O O . GLU A 1 164 ? 0.268 -10.810 -14.580 1.00 73.56 164 GLU A O 1
ATOM 1318 N N . ILE A 1 165 ? 1.957 -9.580 -15.429 1.00 74.31 165 ILE A N 1
ATOM 1319 C CA . ILE A 1 165 ? 1.128 -8.446 -15.839 1.00 74.31 165 ILE A CA 1
ATOM 1320 C C . ILE A 1 165 ? 1.478 -8.045 -17.273 1.00 74.31 165 ILE A C 1
ATOM 1322 O O . ILE A 1 165 ? 2.610 -7.658 -17.575 1.00 74.31 165 ILE A O 1
ATOM 1326 N N . GLU A 1 166 ? 0.475 -8.103 -18.147 1.00 82.25 166 GLU A N 1
ATOM 1327 C CA . GLU A 1 166 ? 0.603 -7.743 -19.558 1.00 82.25 166 GLU A CA 1
ATOM 1328 C C . GLU A 1 166 ? 0.701 -6.226 -19.779 1.00 82.25 166 GLU A C 1
ATOM 1330 O O . GLU A 1 166 ? 0.064 -5.423 -19.092 1.00 82.25 166 GLU A O 1
ATOM 1335 N N . GLN A 1 167 ? 1.431 -5.820 -20.819 1.00 82.00 167 GLN A N 1
ATOM 1336 C CA . GLN A 1 167 ? 1.553 -4.419 -21.240 1.00 82.00 167 GLN A CA 1
ATOM 1337 C C . GLN A 1 167 ? 0.198 -3.733 -21.462 1.00 82.00 167 GLN A C 1
ATOM 1339 O O . GLN A 1 167 ? -0.007 -2.601 -21.016 1.00 82.00 167 GLN A O 1
ATOM 1344 N N . ALA A 1 168 ? -0.737 -4.410 -22.135 1.00 86.44 168 ALA A N 1
ATOM 1345 C CA . ALA A 1 168 ? -2.060 -3.861 -22.425 1.00 86.44 168 ALA A CA 1
ATOM 1346 C C . ALA A 1 168 ? -2.820 -3.494 -21.142 1.00 86.44 168 ALA A C 1
ATOM 1348 O O . ALA A 1 168 ? -3.516 -2.476 -21.097 1.00 86.44 168 ALA A O 1
ATOM 1349 N N . TRP A 1 169 ? -2.634 -4.283 -20.079 1.00 88.12 169 TRP A N 1
ATOM 1350 C CA . TRP A 1 169 ? -3.245 -4.023 -18.784 1.00 88.12 169 TRP A CA 1
ATOM 1351 C C . TRP A 1 169 ? -2.735 -2.712 -18.176 1.00 88.12 169 TRP A C 1
ATOM 1353 O O . TRP A 1 169 ? -3.541 -1.875 -17.772 1.00 88.12 169 TRP A O 1
ATOM 1363 N N . TRP A 1 170 ? -1.416 -2.485 -18.170 1.00 84.62 170 TRP A N 1
ATOM 1364 C CA . TRP A 1 170 ? -0.823 -1.256 -17.627 1.00 84.62 170 TRP A CA 1
ATOM 1365 C C . TRP A 1 170 ? -1.286 -0.009 -18.360 1.00 84.62 170 TRP A C 1
ATOM 1367 O O . TRP A 1 170 ? -1.666 0.971 -17.722 1.00 84.62 170 TRP A O 1
ATOM 1377 N N . MET A 1 171 ? -1.264 -0.046 -19.693 1.00 87.19 171 MET A N 1
ATOM 1378 C CA . MET A 1 171 ? -1.686 1.094 -20.505 1.00 87.19 171 MET A CA 1
ATOM 1379 C C . MET A 1 171 ? -3.140 1.456 -20.213 1.00 87.19 171 MET A C 1
ATOM 1381 O O . MET A 1 171 ? -3.448 2.621 -19.957 1.00 87.19 171 MET A O 1
ATOM 1385 N N . LYS A 1 172 ? -4.011 0.442 -20.153 1.00 92.62 172 LYS A N 1
ATOM 1386 C CA . LYS A 1 172 ? -5.413 0.621 -19.790 1.00 92.62 172 LYS A CA 1
ATOM 1387 C C . LYS A 1 172 ? -5.563 1.184 -18.375 1.00 92.62 172 LYS A C 1
ATOM 1389 O O . LYS A 1 172 ? -6.269 2.170 -18.192 1.00 92.62 172 LYS A O 1
ATOM 1394 N N . TRP A 1 173 ? -4.862 0.623 -17.390 1.00 93.38 173 TRP A N 1
ATOM 1395 C CA . TRP A 1 173 ? -4.940 1.084 -16.003 1.00 93.38 173 TRP A CA 1
ATOM 1396 C C . TRP A 1 173 ? -4.457 2.533 -15.845 1.00 93.38 173 TRP A C 1
ATOM 1398 O O . TRP A 1 173 ? -5.106 3.322 -15.162 1.00 93.38 173 TRP A O 1
ATOM 1408 N N . ILE A 1 174 ? -3.358 2.924 -16.501 1.00 92.88 174 ILE A N 1
ATOM 1409 C CA . ILE A 1 174 ? -2.874 4.314 -16.494 1.00 92.88 174 ILE A CA 1
ATOM 1410 C C . ILE A 1 174 ? -3.923 5.237 -17.115 1.00 92.88 174 ILE A C 1
ATOM 1412 O O . ILE A 1 174 ? -4.236 6.276 -16.534 1.00 92.88 174 ILE A O 1
ATOM 1416 N N . GLN A 1 175 ? -4.474 4.861 -18.271 1.00 95.25 175 GLN A N 1
ATOM 1417 C CA . GLN A 1 175 ? -5.469 5.658 -18.985 1.00 95.25 175 GLN A CA 1
ATOM 1418 C C . GLN A 1 175 ? -6.742 5.860 -18.152 1.00 95.25 175 GLN A C 1
ATOM 1420 O O . GLN A 1 175 ? -7.187 6.995 -17.984 1.00 95.25 175 GLN A O 1
ATOM 1425 N N . GLU A 1 176 ? -7.301 4.782 -17.599 1.00 96.88 176 GLU A N 1
ATOM 1426 C CA . GLU A 1 176 ? -8.537 4.813 -16.806 1.00 96.88 176 GLU A CA 1
ATOM 1427 C C . GLU A 1 176 ? -8.386 5.630 -15.517 1.00 96.88 176 GLU A C 1
ATOM 1429 O O . GLU A 1 176 ? -9.333 6.282 -15.083 1.00 96.88 176 GLU A O 1
ATOM 1434 N N . ASN A 1 177 ? -7.191 5.641 -14.920 1.00 97.31 177 ASN A N 1
ATOM 1435 C CA . ASN A 1 177 ? -6.950 6.287 -13.628 1.00 97.31 177 ASN A CA 1
ATOM 1436 C C . ASN A 1 177 ? -6.262 7.660 -13.734 1.00 97.31 177 ASN A C 1
ATOM 1438 O O . ASN A 1 177 ? -5.985 8.292 -12.711 1.00 97.31 177 ASN A O 1
ATOM 1442 N N . GLN A 1 178 ? -6.002 8.161 -14.949 1.00 97.06 178 GLN A N 1
ATOM 1443 C CA . GLN A 1 178 ? -5.294 9.427 -15.166 1.00 97.06 178 GLN A CA 1
ATOM 1444 C C . GLN A 1 178 ? -6.054 10.633 -14.600 1.00 97.06 178 GLN A C 1
ATOM 1446 O O . GLN A 1 178 ? -5.425 11.516 -14.017 1.00 97.06 178 GLN A O 1
ATOM 1451 N N . ALA A 1 179 ? -7.382 10.682 -14.745 1.00 97.12 179 ALA A N 1
ATOM 1452 C CA . ALA A 1 179 ? -8.195 11.777 -14.209 1.00 97.12 179 ALA A CA 1
ATOM 1453 C C . ALA A 1 179 ? -8.143 11.809 -12.674 1.00 97.12 179 ALA A C 1
ATOM 1455 O O . ALA A 1 179 ? -7.860 12.851 -12.084 1.00 97.12 179 ALA A O 1
ATOM 1456 N N . THR A 1 180 ? -8.309 10.644 -12.040 1.00 97.38 180 THR A N 1
ATOM 1457 C CA . THR A 1 180 ? -8.195 10.479 -10.587 1.00 97.38 180 THR A CA 1
ATOM 1458 C C . THR A 1 180 ? -6.824 10.883 -10.072 1.00 97.38 180 THR A C 1
ATOM 1460 O O . THR A 1 180 ? -6.728 11.627 -9.099 1.00 97.38 180 THR A O 1
ATOM 1463 N N . TYR A 1 181 ? -5.760 10.446 -10.748 1.00 96.62 181 TYR A N 1
ATOM 1464 C CA . TYR A 1 181 ? -4.403 10.861 -10.421 1.00 96.62 181 TYR A CA 1
ATOM 1465 C C . TYR A 1 181 ? -4.237 12.379 -10.513 1.00 96.62 181 TYR A C 1
ATOM 1467 O O . TYR A 1 181 ? -3.742 12.984 -9.568 1.00 96.62 181 TYR A O 1
ATOM 1475 N N . SER A 1 182 ? -4.646 12.997 -11.625 1.00 95.62 182 SER A N 1
ATOM 1476 C CA . SER A 1 182 ? -4.483 14.437 -11.838 1.00 95.62 182 SER A CA 1
ATOM 1477 C C . SER A 1 182 ? -5.205 15.259 -10.771 1.00 95.62 182 SER A C 1
ATOM 1479 O O . SER A 1 182 ? -4.606 16.183 -10.225 1.00 95.62 182 SER A O 1
ATOM 1481 N N . PHE A 1 183 ? -6.451 14.897 -10.450 1.00 95.31 183 PHE A N 1
ATOM 1482 C CA . PHE A 1 183 ? -7.245 15.582 -9.433 1.00 95.31 183 PHE A CA 1
ATOM 1483 C C . PHE A 1 183 ? -6.573 15.501 -8.059 1.00 95.31 183 PHE A C 1
ATOM 1485 O O . PHE A 1 183 ? -6.263 16.525 -7.457 1.00 95.31 183 PHE A O 1
ATOM 1492 N N . LEU A 1 184 ? -6.278 14.290 -7.587 1.00 93.19 184 LEU A N 1
ATOM 1493 C CA . LEU A 1 184 ? -5.711 14.081 -6.255 1.00 93.19 184 LEU A CA 1
ATOM 1494 C C . LEU A 1 184 ? -4.288 14.643 -6.131 1.00 93.19 184 LEU A C 1
ATOM 1496 O O . LEU A 1 184 ? -3.929 15.221 -5.114 1.00 93.19 184 LEU A O 1
ATOM 1500 N N . ASN A 1 185 ? -3.477 14.537 -7.185 1.00 92.56 185 ASN A N 1
ATOM 1501 C CA . ASN A 1 185 ? -2.131 15.105 -7.214 1.00 92.56 185 ASN A CA 1
ATOM 1502 C C . ASN A 1 185 ? -2.130 16.634 -7.101 1.00 92.56 185 ASN A C 1
ATOM 1504 O O . ASN A 1 185 ? -1.188 17.185 -6.542 1.00 92.56 185 ASN A O 1
ATOM 1508 N N . ALA A 1 186 ? -3.142 17.313 -7.649 1.00 90.69 186 ALA A N 1
ATOM 1509 C CA . ALA A 1 186 ? -3.276 18.764 -7.534 1.00 90.69 186 ALA A CA 1
ATOM 1510 C C . ALA A 1 186 ? -3.611 19.220 -6.102 1.00 90.69 186 ALA A C 1
ATOM 1512 O O . ALA A 1 186 ? -3.339 20.365 -5.760 1.00 90.69 186 ALA A O 1
ATOM 1513 N N . HIS A 1 187 ? -4.151 18.319 -5.279 1.00 85.44 187 HIS A N 1
ATOM 1514 C CA . HIS A 1 187 ? -4.539 18.569 -3.889 1.00 85.44 187 HIS A CA 1
ATOM 1515 C C . HIS A 1 187 ? -3.615 17.866 -2.883 1.00 85.44 187 HIS A C 1
ATOM 1517 O O . HIS A 1 187 ? -3.981 17.685 -1.731 1.00 85.44 187 HIS A O 1
ATOM 1523 N N . TYR A 1 188 ? -2.437 17.412 -3.318 1.00 80.25 188 TYR A N 1
ATOM 1524 C CA . TYR A 1 188 ? -1.482 16.728 -2.453 1.00 80.25 188 TYR A CA 1
ATOM 1525 C C . TYR A 1 188 ? -0.511 17.737 -1.827 1.00 80.25 188 TYR A C 1
ATOM 1527 O O . TYR A 1 188 ? 0.296 18.328 -2.545 1.00 80.25 188 TYR A O 1
ATOM 1535 N N . ASP A 1 189 ? -0.541 17.896 -0.505 1.00 73.12 189 ASP A N 1
ATOM 1536 C CA . ASP A 1 189 ? 0.175 18.936 0.250 1.00 73.12 189 ASP A CA 1
ATOM 1537 C C . ASP A 1 189 ? 1.171 18.380 1.286 1.00 73.12 189 ASP A C 1
ATOM 1539 O O . ASP A 1 189 ? 1.374 18.947 2.353 1.00 73.12 189 ASP A O 1
ATOM 1543 N N . SER A 1 190 ? 1.893 17.314 0.920 1.00 70.50 190 SER A N 1
ATOM 1544 C CA . SER A 1 190 ? 2.938 16.626 1.713 1.00 70.50 190 SER A CA 1
ATOM 1545 C C . SER A 1 190 ? 2.455 15.786 2.900 1.00 70.50 190 SER A C 1
ATOM 1547 O O . SER A 1 190 ? 3.223 14.961 3.399 1.00 70.50 190 SER A O 1
ATOM 1549 N N . GLU A 1 191 ? 1.184 15.903 3.270 1.00 79.31 191 GLU A N 1
ATOM 1550 C CA . GLU A 1 191 ? 0.524 15.035 4.239 1.00 79.31 191 GLU A CA 1
ATOM 1551 C C . GLU A 1 191 ? 0.353 13.586 3.728 1.00 79.31 191 GLU A C 1
ATOM 1553 O O . GLU A 1 191 ? 0.516 13.271 2.536 1.00 79.31 191 GLU A O 1
ATOM 1558 N N . ILE A 1 192 ? 0.069 12.657 4.653 1.00 81.19 192 ILE A N 1
ATOM 1559 C CA . ILE A 1 192 ? -0.177 11.246 4.332 1.00 81.19 192 ILE A CA 1
ATOM 1560 C C . ILE A 1 192 ? -1.681 10.986 4.340 1.00 81.19 192 ILE A C 1
ATOM 1562 O O . ILE A 1 192 ? -2.294 10.739 5.373 1.00 81.19 192 ILE A O 1
ATOM 1566 N N . PHE A 1 193 ? -2.252 10.959 3.142 1.00 88.25 193 PHE A N 1
ATOM 1567 C CA . PHE A 1 193 ? -3.641 10.576 2.909 1.00 88.25 193 PHE A CA 1
ATOM 1568 C C . PHE A 1 193 ? -3.824 9.087 2.625 1.00 88.25 193 PHE A C 1
ATOM 1570 O O . PHE A 1 193 ? -2.920 8.432 2.090 1.00 88.25 193 PHE A O 1
ATOM 1577 N N . SER A 1 194 ? -5.045 8.593 2.821 1.00 87.31 194 SER A N 1
ATOM 1578 C CA . SER A 1 194 ? -5.462 7.210 2.567 1.00 87.31 194 SER A CA 1
ATOM 1579 C C . SER A 1 194 ? -5.300 6.769 1.108 1.00 87.31 194 SER A C 1
ATOM 1581 O O . SER A 1 194 ? -5.213 5.581 0.795 1.00 87.31 194 SER A O 1
ATOM 1583 N N . TRP A 1 195 ? -5.213 7.732 0.192 1.00 89.75 195 TRP A N 1
ATOM 1584 C CA . TRP A 1 195 ? -4.995 7.540 -1.241 1.00 89.75 195 TRP A CA 1
ATOM 1585 C C . TRP A 1 195 ? -3.543 7.821 -1.679 1.00 89.75 195 TRP A C 1
ATOM 1587 O O . TRP A 1 195 ? -3.209 7.679 -2.857 1.00 89.75 195 TRP A O 1
ATOM 1597 N N . SER A 1 196 ? -2.631 8.144 -0.756 1.00 90.38 196 SER A N 1
ATOM 1598 C CA . SER A 1 196 ? -1.220 8.428 -1.076 1.00 90.38 196 SER A CA 1
ATOM 1599 C C . SER A 1 196 ? -0.505 7.236 -1.712 1.00 90.38 196 SER A C 1
ATOM 1601 O O . SER A 1 196 ? 0.341 7.411 -2.596 1.00 90.38 196 SER A O 1
ATOM 1603 N N . LYS A 1 197 ? -0.861 6.005 -1.306 1.00 89.12 197 LYS A N 1
ATOM 1604 C CA . LYS A 1 197 ? -0.329 4.775 -1.914 1.00 89.12 197 LYS A CA 1
ATOM 1605 C C . LYS A 1 197 ? -0.640 4.736 -3.411 1.00 89.12 197 LYS A C 1
ATOM 1607 O O . LYS A 1 197 ? 0.269 4.486 -4.199 1.00 89.12 197 LYS A O 1
ATOM 1612 N N . PHE A 1 198 ? -1.868 5.083 -3.802 1.00 93.62 198 PHE A N 1
ATOM 1613 C CA . PHE A 1 198 ? -2.272 5.161 -5.207 1.00 93.62 198 PHE A CA 1
ATOM 1614 C C . PHE A 1 198 ? -1.416 6.156 -5.995 1.00 93.62 198 PHE A C 1
ATOM 1616 O O . PHE A 1 198 ? -0.884 5.785 -7.040 1.00 93.62 198 PHE A O 1
ATOM 1623 N N . LEU A 1 199 ? -1.203 7.382 -5.495 1.00 93.25 199 LEU A N 1
ATOM 1624 C CA . LEU A 1 199 ? -0.345 8.347 -6.195 1.00 93.25 199 LEU A CA 1
ATOM 1625 C C . LEU A 1 199 ? 1.075 7.821 -6.394 1.00 93.25 199 LEU A C 1
ATOM 1627 O O . LEU A 1 199 ? 1.649 7.971 -7.475 1.00 93.25 199 LEU A O 1
ATOM 1631 N N . ARG A 1 200 ? 1.657 7.223 -5.349 1.00 88.94 200 ARG A N 1
ATOM 1632 C CA . ARG A 1 200 ? 3.016 6.674 -5.397 1.00 88.94 200 ARG A CA 1
ATOM 1633 C C . ARG A 1 200 ? 3.107 5.547 -6.422 1.00 88.94 200 ARG A C 1
ATOM 1635 O O . ARG A 1 200 ? 4.018 5.559 -7.248 1.00 88.94 200 ARG A O 1
ATOM 1642 N N . THR A 1 201 ? 2.144 4.628 -6.396 1.00 88.25 201 THR A N 1
ATOM 1643 C CA . THR A 1 201 ? 2.006 3.533 -7.361 1.00 88.25 201 THR A CA 1
ATOM 1644 C C . THR A 1 201 ? 1.882 4.080 -8.783 1.00 88.25 201 THR A C 1
ATOM 1646 O O . THR A 1 201 ? 2.692 3.734 -9.639 1.00 88.25 201 THR A O 1
ATOM 1649 N N . PHE A 1 202 ? 0.952 5.007 -9.027 1.00 92.31 202 PHE A N 1
ATOM 1650 C CA . PHE A 1 202 ? 0.710 5.596 -10.345 1.00 92.31 202 PHE A CA 1
ATOM 1651 C C . PHE A 1 202 ? 1.950 6.311 -10.900 1.00 92.31 202 PHE A C 1
ATOM 1653 O O . PHE A 1 202 ? 2.361 6.055 -12.034 1.00 92.31 202 PHE A O 1
ATOM 1660 N N . ARG A 1 203 ? 2.591 7.177 -10.097 1.00 89.00 203 ARG A N 1
ATOM 1661 C CA . ARG A 1 203 ? 3.828 7.881 -10.488 1.00 89.00 203 ARG A CA 1
ATOM 1662 C C . ARG A 1 203 ? 4.928 6.901 -10.855 1.00 89.00 203 ARG A C 1
ATOM 1664 O O . ARG A 1 203 ? 5.592 7.097 -11.867 1.00 89.00 203 ARG A O 1
ATOM 1671 N N . ARG A 1 204 ? 5.114 5.862 -10.041 1.00 83.38 204 ARG A N 1
ATOM 1672 C CA . ARG A 1 204 ? 6.150 4.853 -10.251 1.00 83.38 204 ARG A CA 1
ATOM 1673 C C . ARG A 1 204 ? 5.916 4.060 -11.530 1.00 83.38 204 ARG A C 1
ATOM 1675 O O . ARG A 1 204 ? 6.823 4.006 -12.347 1.00 83.38 204 ARG A O 1
ATOM 1682 N N . ILE A 1 205 ? 4.708 3.543 -11.753 1.00 82.75 205 ILE A N 1
ATOM 1683 C CA . ILE A 1 205 ? 4.370 2.835 -12.999 1.00 82.75 205 ILE A CA 1
ATOM 1684 C C . ILE A 1 205 ? 4.625 3.739 -14.203 1.00 82.75 205 ILE A C 1
ATOM 1686 O O . ILE A 1 205 ? 5.308 3.341 -15.137 1.00 82.75 205 ILE A O 1
ATOM 1690 N N . ARG A 1 206 ? 4.126 4.980 -14.181 1.00 86.69 206 ARG A N 1
ATOM 1691 C CA . ARG A 1 206 ? 4.307 5.919 -15.295 1.00 86.69 206 ARG A CA 1
ATOM 1692 C C . ARG A 1 206 ? 5.783 6.232 -15.553 1.00 86.69 206 ARG A C 1
ATOM 1694 O O . ARG A 1 206 ? 6.182 6.409 -16.701 1.00 86.69 206 ARG A O 1
ATOM 1701 N N . LYS A 1 207 ? 6.579 6.331 -14.487 1.00 83.69 207 LYS A N 1
ATOM 1702 C CA . LYS A 1 207 ? 8.025 6.554 -14.550 1.00 83.69 207 LYS A CA 1
ATOM 1703 C C . LYS A 1 207 ? 8.738 5.351 -15.179 1.00 83.69 207 LYS A C 1
ATOM 1705 O O . LYS A 1 207 ? 9.498 5.538 -16.124 1.00 83.69 207 LYS A O 1
ATOM 1710 N N . ASP A 1 208 ? 8.431 4.148 -14.704 1.00 79.31 208 ASP A N 1
ATOM 1711 C CA . ASP A 1 208 ? 9.017 2.897 -15.189 1.00 79.31 208 ASP A CA 1
ATOM 1712 C C . ASP A 1 208 ? 8.607 2.614 -16.648 1.00 79.31 208 ASP A C 1
ATOM 1714 O O . ASP A 1 208 ? 9.454 2.262 -17.463 1.00 79.31 208 ASP A O 1
ATOM 1718 N N . MET A 1 209 ? 7.351 2.871 -17.028 1.00 81.44 209 MET A N 1
ATOM 1719 C CA . MET A 1 209 ? 6.883 2.714 -18.413 1.00 81.44 209 MET A CA 1
ATOM 1720 C C . MET A 1 209 ? 7.592 3.659 -19.381 1.00 81.44 209 MET A C 1
ATOM 1722 O O . MET A 1 209 ? 8.061 3.210 -20.417 1.00 81.44 209 MET A O 1
ATOM 1726 N N . ARG A 1 210 ? 7.754 4.940 -19.030 1.00 85.94 210 ARG A N 1
ATOM 1727 C CA . ARG A 1 210 ? 8.496 5.896 -19.873 1.00 85.94 210 ARG A CA 1
ATOM 1728 C C . ARG A 1 210 ? 9.948 5.483 -20.087 1.00 85.94 210 ARG A C 1
ATOM 1730 O O . ARG A 1 210 ? 10.478 5.641 -21.179 1.00 85.94 210 ARG A O 1
ATOM 1737 N N . MET A 1 211 ? 10.595 4.973 -19.041 1.00 86.00 211 MET A N 1
ATOM 1738 C CA . MET A 1 211 ? 11.956 4.444 -19.140 1.00 86.00 211 MET A CA 1
ATOM 1739 C C . MET A 1 211 ? 12.016 3.286 -20.139 1.00 86.00 211 MET A C 1
ATOM 1741 O O . MET A 1 211 ? 12.870 3.276 -21.021 1.00 86.00 211 MET A O 1
ATOM 1745 N N . ILE A 1 212 ? 11.096 2.332 -20.002 1.00 84.06 212 ILE A N 1
ATOM 1746 C CA . ILE A 1 212 ? 11.009 1.156 -20.863 1.00 84.06 212 ILE A CA 1
ATOM 1747 C C . ILE A 1 212 ? 10.722 1.575 -22.309 1.00 84.06 212 ILE A C 1
ATOM 1749 O O . ILE A 1 212 ? 11.441 1.156 -23.208 1.00 84.06 212 ILE A O 1
ATOM 1753 N N . GLU A 1 213 ? 9.746 2.453 -22.542 1.00 86.62 213 GLU A N 1
ATOM 1754 C CA . GLU A 1 213 ? 9.411 2.989 -23.868 1.00 86.62 213 GLU A CA 1
ATOM 1755 C C . GLU A 1 213 ? 10.603 3.699 -24.521 1.00 86.62 213 GLU A C 1
ATOM 1757 O O . GLU A 1 213 ? 10.843 3.505 -25.709 1.00 86.62 213 GLU A O 1
ATOM 1762 N N . ASN A 1 214 ? 11.379 4.485 -23.767 1.00 87.94 214 ASN A N 1
ATOM 1763 C CA . ASN A 1 214 ? 12.576 5.154 -24.287 1.00 87.94 214 ASN A CA 1
ATOM 1764 C C . ASN A 1 214 ? 13.646 4.151 -24.733 1.00 87.94 214 ASN A C 1
ATOM 1766 O O . ASN A 1 214 ? 14.243 4.312 -25.794 1.00 87.94 214 ASN A O 1
ATOM 1770 N N . LEU A 1 215 ? 13.864 3.103 -23.936 1.00 88.56 215 LEU A N 1
ATOM 1771 C CA . LEU A 1 215 ? 14.863 2.070 -24.206 1.00 88.56 215 LEU A CA 1
ATOM 1772 C C . LEU A 1 215 ? 14.386 1.013 -25.207 1.00 88.56 215 LEU A C 1
ATOM 1774 O O . LEU A 1 215 ? 15.152 0.130 -25.557 1.00 88.56 215 LEU A O 1
ATOM 1778 N N . THR A 1 216 ? 13.143 1.076 -25.677 1.00 89.06 216 THR A N 1
ATOM 1779 C CA . THR A 1 216 ? 12.572 0.094 -26.618 1.00 89.06 216 THR A CA 1
ATOM 1780 C C . THR A 1 216 ? 12.060 0.735 -27.900 1.00 89.06 216 THR A C 1
ATOM 1782 O O . THR A 1 216 ? 11.392 0.086 -28.702 1.00 89.06 216 THR A O 1
ATOM 1785 N N . GLN A 1 217 ? 12.408 2.003 -28.139 1.00 91.56 217 GLN A N 1
ATOM 1786 C CA . GLN A 1 217 ? 12.145 2.651 -29.419 1.00 91.56 217 GLN A CA 1
ATOM 1787 C C . GLN A 1 217 ? 12.802 1.853 -30.561 1.00 91.56 217 GLN A C 1
ATOM 1789 O O . GLN A 1 217 ? 13.965 1.463 -30.422 1.00 91.56 217 GLN A O 1
ATOM 1794 N N . PRO A 1 218 ? 12.136 1.665 -31.718 1.00 91.38 218 PRO A N 1
ATOM 1795 C CA . PRO A 1 218 ? 12.668 0.858 -32.821 1.00 91.38 218 PRO A CA 1
ATOM 1796 C C . PRO A 1 218 ? 14.074 1.270 -33.274 1.00 91.38 218 PRO A C 1
ATOM 1798 O O . PRO A 1 218 ? 14.937 0.424 -33.494 1.00 91.38 218 PRO A O 1
ATOM 1801 N N . ASN A 1 219 ? 14.332 2.579 -33.343 1.00 90.19 219 ASN A N 1
ATOM 1802 C CA . ASN A 1 219 ? 15.636 3.118 -33.732 1.00 90.19 219 ASN A CA 1
ATOM 1803 C C . ASN A 1 219 ? 16.725 2.755 -32.715 1.00 90.19 219 ASN A C 1
ATOM 1805 O O . ASN A 1 219 ? 17.849 2.443 -33.094 1.00 90.19 219 ASN A O 1
ATOM 1809 N N . PHE A 1 220 ? 16.383 2.781 -31.426 1.00 90.50 220 PHE A N 1
ATOM 1810 C CA . PHE A 1 220 ? 17.298 2.415 -30.354 1.00 90.50 220 PHE A CA 1
ATOM 1811 C C . PHE A 1 220 ? 17.573 0.906 -30.362 1.00 90.50 220 PHE A C 1
ATOM 1813 O O . PHE A 1 220 ? 18.729 0.498 -30.329 1.00 90.50 220 PHE A O 1
ATOM 1820 N N . LEU A 1 221 ? 16.533 0.078 -30.513 1.00 89.94 221 LEU A N 1
ATOM 1821 C CA . LEU A 1 221 ? 16.684 -1.375 -30.643 1.00 89.94 221 LEU A CA 1
ATOM 1822 C C . LEU A 1 221 ? 17.529 -1.766 -31.859 1.00 89.94 221 LEU A C 1
ATOM 1824 O O . LEU A 1 221 ? 18.347 -2.673 -31.761 1.00 89.94 221 LEU A O 1
ATOM 1828 N N . SER A 1 222 ? 17.390 -1.062 -32.986 1.00 90.44 222 SER A N 1
ATOM 1829 C CA . SER A 1 222 ? 18.239 -1.292 -34.159 1.00 90.44 222 SER A CA 1
ATOM 1830 C C . SER A 1 222 ? 19.720 -1.036 -33.873 1.00 90.44 222 SER A C 1
ATOM 1832 O O . SER A 1 222 ? 20.553 -1.772 -34.391 1.00 90.44 222 SER A O 1
ATOM 1834 N N . LEU A 1 223 ? 20.051 -0.018 -33.070 1.00 89.69 223 LEU A N 1
ATOM 1835 C CA . LEU A 1 223 ? 21.434 0.265 -32.671 1.00 89.69 223 LEU A CA 1
ATOM 1836 C C . LEU A 1 223 ? 21.964 -0.799 -31.708 1.00 89.69 223 LEU A C 1
ATOM 1838 O O . LEU A 1 223 ? 23.082 -1.272 -31.872 1.00 89.69 223 LEU A O 1
ATOM 1842 N N . VAL A 1 224 ? 21.144 -1.217 -30.741 1.00 91.00 224 VAL A N 1
ATOM 1843 C CA . VAL A 1 224 ? 21.478 -2.300 -29.802 1.00 91.00 224 VAL A CA 1
ATOM 1844 C C . VAL A 1 224 ? 21.728 -3.617 -30.548 1.00 91.00 224 VAL A C 1
ATOM 1846 O O . VAL A 1 224 ? 22.713 -4.293 -30.268 1.00 91.00 224 VAL A O 1
ATOM 1849 N N . ASN A 1 225 ? 20.907 -3.943 -31.552 1.00 89.94 225 ASN A N 1
ATOM 1850 C CA . ASN A 1 225 ? 21.076 -5.136 -32.394 1.00 89.94 225 ASN A CA 1
ATOM 1851 C C . ASN A 1 225 ? 22.391 -5.143 -33.190 1.00 89.94 225 ASN A C 1
ATOM 1853 O O . ASN A 1 225 ? 22.881 -6.211 -33.537 1.00 89.94 225 ASN A O 1
ATOM 1857 N N . GLN A 1 226 ? 22.940 -3.968 -33.500 1.00 90.25 226 GLN A N 1
ATOM 1858 C CA . GLN A 1 226 ? 24.213 -3.810 -34.208 1.00 90.25 226 GLN A CA 1
ATOM 1859 C C . GLN A 1 226 ? 25.407 -3.726 -33.250 1.00 90.25 226 GLN A C 1
ATOM 1861 O O . GLN A 1 226 ? 26.526 -3.551 -33.713 1.00 90.25 226 GLN A O 1
ATOM 1866 N N . GLY A 1 227 ? 25.188 -3.807 -31.931 1.00 81.81 227 GLY A N 1
ATOM 1867 C CA . GLY A 1 227 ? 26.160 -3.406 -30.912 1.00 81.81 227 GLY A CA 1
ATOM 1868 C C . GLY A 1 227 ? 27.557 -4.013 -31.061 1.00 81.81 227 GLY A C 1
ATOM 1869 O O . GLY A 1 227 ? 28.531 -3.283 -30.908 1.00 81.81 227 GLY A O 1
ATOM 1870 N N . ASP A 1 228 ? 27.653 -5.292 -31.434 1.00 81.19 228 ASP A N 1
ATOM 1871 C CA . ASP A 1 228 ? 28.931 -5.998 -31.633 1.00 81.19 228 ASP A CA 1
ATOM 1872 C C . ASP A 1 228 ? 29.706 -5.518 -32.881 1.00 81.19 228 ASP A C 1
ATOM 1874 O O . ASP A 1 228 ? 30.905 -5.758 -33.014 1.00 81.19 228 ASP A O 1
ATOM 1878 N N . GLU A 1 229 ? 29.023 -4.848 -33.812 1.00 89.38 229 GLU A N 1
ATOM 1879 C CA . GLU A 1 229 ? 29.569 -4.312 -35.065 1.00 89.38 229 GLU A CA 1
ATOM 1880 C C . GLU A 1 229 ? 29.828 -2.795 -34.990 1.00 89.38 229 GLU A C 1
ATOM 1882 O O . GLU A 1 229 ? 30.394 -2.211 -35.920 1.00 89.38 229 GLU A O 1
ATOM 1887 N N . LEU A 1 230 ? 29.411 -2.135 -33.901 1.00 89.19 230 LEU A N 1
ATOM 1888 C CA . LEU A 1 230 ? 29.598 -0.698 -33.722 1.00 89.19 230 LEU A CA 1
ATOM 1889 C C . LEU A 1 230 ? 31.064 -0.365 -33.392 1.00 89.19 230 LEU A C 1
ATOM 1891 O O . LEU A 1 230 ? 31.697 -1.066 -32.605 1.00 89.19 230 LEU A O 1
ATOM 1895 N N . PRO A 1 231 ? 31.604 0.758 -33.904 1.00 92.00 231 PRO A N 1
ATOM 1896 C CA . PRO A 1 231 ? 32.877 1.292 -33.427 1.00 92.00 231 PRO A CA 1
ATOM 1897 C C . PRO A 1 231 ? 32.840 1.601 -31.921 1.00 92.00 231 PRO A C 1
ATOM 1899 O O . PRO A 1 231 ? 31.825 2.098 -31.426 1.00 92.00 231 PRO A O 1
ATOM 1902 N N . ASP A 1 232 ? 33.966 1.418 -31.221 1.00 87.88 232 ASP A N 1
ATOM 1903 C CA . ASP A 1 232 ? 34.093 1.590 -29.759 1.00 87.88 232 ASP A CA 1
ATOM 1904 C C . ASP A 1 232 ? 33.504 2.907 -29.225 1.00 87.88 232 ASP A C 1
ATOM 1906 O O . ASP A 1 232 ? 32.847 2.935 -28.183 1.00 87.88 232 ASP A O 1
ATOM 1910 N N . GLU A 1 233 ? 33.706 4.012 -29.948 1.00 88.19 233 GLU A N 1
ATOM 1911 C CA . GLU A 1 233 ? 33.164 5.327 -29.587 1.00 88.19 233 GLU A CA 1
ATOM 1912 C C . GLU A 1 233 ? 31.625 5.319 -29.577 1.00 88.19 233 GLU A C 1
ATOM 1914 O O . GLU A 1 233 ? 30.995 5.793 -28.630 1.00 88.19 233 GLU A O 1
ATOM 1919 N N . GLN A 1 234 ? 31.003 4.720 -30.597 1.00 89.12 234 GLN A N 1
ATOM 1920 C CA . GLN A 1 234 ? 29.545 4.630 -30.709 1.00 89.12 234 GLN A CA 1
ATOM 1921 C C . GLN A 1 234 ? 28.961 3.671 -29.670 1.00 89.12 234 GLN A C 1
ATOM 1923 O O . GLN A 1 234 ? 27.945 3.989 -29.047 1.00 89.12 234 GLN A O 1
ATOM 1928 N N . LEU A 1 235 ? 29.630 2.540 -29.434 1.00 88.56 235 LEU A N 1
ATOM 1929 C CA . LEU A 1 235 ? 29.257 1.588 -28.392 1.00 88.56 235 LEU A CA 1
ATOM 1930 C C . LEU A 1 235 ? 29.302 2.239 -26.998 1.00 88.56 235 LEU A C 1
ATOM 1932 O O . LEU A 1 235 ? 28.346 2.136 -26.226 1.00 88.56 235 LEU A O 1
ATOM 1936 N N . THR A 1 236 ? 30.365 2.991 -26.702 1.00 86.12 236 THR A N 1
ATOM 1937 C CA . THR A 1 236 ? 30.515 3.736 -25.441 1.00 86.12 236 THR A CA 1
ATOM 1938 C C . THR A 1 236 ? 29.400 4.767 -25.268 1.00 86.12 236 THR A C 1
ATOM 1940 O O . THR A 1 236 ? 28.787 4.855 -24.201 1.00 86.12 236 THR A O 1
ATOM 1943 N N . HIS A 1 237 ? 29.074 5.527 -26.318 1.00 88.69 237 HIS A N 1
ATOM 1944 C CA . HIS A 1 237 ? 27.962 6.477 -26.282 1.00 88.69 237 HIS A CA 1
ATOM 1945 C C . HIS A 1 237 ? 26.614 5.803 -26.013 1.00 88.69 237 HIS A C 1
ATOM 1947 O O . HIS A 1 237 ? 25.805 6.342 -25.251 1.00 88.69 237 HIS A O 1
ATOM 1953 N N . LEU A 1 238 ? 26.380 4.630 -26.602 1.00 90.06 238 LEU A N 1
ATOM 1954 C CA . LEU A 1 238 ? 25.151 3.868 -26.413 1.00 90.06 238 LEU A CA 1
ATOM 1955 C C . LEU A 1 238 ? 25.012 3.372 -24.964 1.00 90.06 238 LEU A C 1
ATOM 1957 O O . LEU A 1 238 ? 23.950 3.522 -24.359 1.00 90.06 238 LEU A O 1
ATOM 1961 N N . ILE A 1 239 ? 26.099 2.875 -24.372 1.00 86.69 239 ILE A N 1
ATOM 1962 C CA . ILE A 1 239 ? 26.156 2.442 -22.966 1.00 86.69 239 ILE A CA 1
ATOM 1963 C C . ILE A 1 239 ? 25.895 3.622 -22.022 1.00 86.69 239 ILE A C 1
ATOM 1965 O O . ILE A 1 239 ? 25.006 3.545 -21.172 1.00 86.69 239 ILE A O 1
ATOM 1969 N N . LEU A 1 240 ? 26.582 4.754 -22.219 1.00 85.44 240 LEU A N 1
ATOM 1970 C CA . LEU A 1 240 ? 26.376 5.963 -21.411 1.00 85.44 240 LEU A CA 1
ATOM 1971 C C . LEU A 1 240 ? 24.946 6.509 -21.530 1.00 85.44 240 LEU A C 1
ATOM 1973 O O . LEU A 1 240 ? 24.402 7.056 -20.567 1.00 85.44 240 LEU A O 1
ATOM 1977 N N . TYR A 1 241 ? 24.316 6.386 -22.701 1.00 89.50 241 TYR A N 1
ATOM 1978 C CA . TYR A 1 241 ? 22.916 6.763 -22.879 1.00 89.50 241 TYR A CA 1
ATOM 1979 C C . TYR A 1 241 ? 21.985 5.896 -22.021 1.00 89.50 241 TYR A C 1
ATOM 1981 O O . TYR A 1 241 ? 21.100 6.436 -21.347 1.00 89.50 241 TYR A O 1
ATOM 1989 N N . VAL A 1 242 ? 22.199 4.575 -22.006 1.00 86.56 242 VAL A N 1
ATOM 1990 C CA . VAL A 1 242 ? 21.435 3.651 -21.155 1.00 86.56 242 VAL A CA 1
ATOM 1991 C C . VAL A 1 242 ? 21.631 4.006 -19.683 1.00 86.56 242 VAL A C 1
ATOM 1993 O O . VAL A 1 242 ? 20.644 4.205 -18.977 1.00 86.56 242 VAL A O 1
ATOM 1996 N N . GLU A 1 243 ? 22.870 4.202 -19.228 1.00 83.06 243 GLU A N 1
ATOM 1997 C CA . GLU A 1 243 ? 23.174 4.589 -17.841 1.00 83.06 243 GLU A CA 1
ATOM 1998 C C . GLU A 1 243 ? 22.497 5.896 -17.423 1.00 83.06 243 GLU A C 1
ATOM 2000 O O . GLU A 1 243 ? 21.880 5.973 -16.355 1.00 83.06 243 GLU A O 1
ATOM 2005 N N . ARG A 1 244 ? 22.568 6.930 -18.270 1.00 84.25 244 ARG A N 1
ATOM 2006 C CA . ARG A 1 244 ? 21.922 8.225 -18.010 1.00 84.25 244 ARG A CA 1
ATOM 2007 C C . ARG A 1 244 ? 20.413 8.092 -17.932 1.00 84.25 244 ARG A C 1
ATOM 2009 O O . ARG A 1 244 ? 19.807 8.643 -17.015 1.00 84.25 244 ARG A O 1
ATOM 2016 N N . THR A 1 245 ? 19.820 7.367 -18.879 1.00 84.06 245 THR A N 1
ATOM 2017 C CA . THR A 1 245 ? 18.380 7.107 -18.903 1.00 84.06 245 THR A CA 1
ATOM 2018 C C . THR A 1 245 ? 17.984 6.455 -17.589 1.00 84.06 245 THR A C 1
ATOM 2020 O O . THR A 1 245 ? 17.208 7.009 -16.815 1.00 84.06 245 THR A O 1
ATOM 2023 N N . LEU A 1 246 ? 18.611 5.335 -17.262 1.00 77.69 246 LEU A N 1
ATOM 2024 C CA . LEU A 1 246 ? 18.332 4.596 -16.049 1.00 77.69 246 LEU A CA 1
ATOM 2025 C C . LEU A 1 246 ? 18.512 5.432 -14.757 1.00 77.69 246 LEU A C 1
ATOM 2027 O O . LEU A 1 246 ? 17.652 5.393 -13.871 1.00 77.69 246 LEU A O 1
ATOM 2031 N N . SER A 1 247 ? 19.559 6.260 -14.678 1.00 74.38 247 SER A N 1
ATOM 2032 C CA . SER A 1 247 ? 19.837 7.142 -13.531 1.00 74.38 247 SER A CA 1
ATOM 2033 C C . SER A 1 247 ? 18.761 8.216 -13.322 1.00 74.38 247 SER A C 1
ATOM 2035 O O . SER A 1 247 ? 18.385 8.516 -12.188 1.00 74.38 247 SER A O 1
ATOM 2037 N N . GLN A 1 248 ? 18.191 8.767 -14.401 1.00 76.25 248 GLN A N 1
ATOM 2038 C CA . GLN A 1 248 ? 17.063 9.709 -14.314 1.00 76.25 248 GLN A CA 1
ATOM 2039 C C . GLN A 1 248 ? 15.808 9.035 -13.733 1.00 76.25 248 GLN A C 1
ATOM 2041 O O . GLN A 1 248 ? 15.018 9.644 -12.991 1.00 76.25 248 GLN A O 1
ATOM 2046 N N . PHE A 1 249 ? 15.614 7.751 -14.042 1.00 70.19 249 PHE A N 1
ATOM 2047 C CA . PHE A 1 249 ? 14.430 7.011 -13.629 1.00 70.19 249 PHE A CA 1
ATOM 2048 C C . PHE A 1 249 ? 14.542 6.378 -12.228 1.00 70.19 249 PHE A C 1
ATOM 2050 O O . PHE A 1 249 ? 13.510 6.232 -11.567 1.00 70.19 249 PHE A O 1
ATOM 2057 N N . LYS A 1 250 ? 15.744 6.179 -11.669 1.00 66.88 250 LYS A N 1
ATOM 2058 C CA . LYS A 1 250 ? 15.945 5.720 -10.277 1.00 66.88 250 LYS A CA 1
ATOM 2059 C C . LYS A 1 250 ? 17.180 6.351 -9.603 1.00 66.88 250 LYS A C 1
ATOM 2061 O O . LYS A 1 250 ? 18.250 5.758 -9.631 1.00 66.88 250 LYS A O 1
ATOM 2066 N N . PRO A 1 251 ? 17.036 7.501 -8.918 1.00 49.16 251 PRO A N 1
ATOM 2067 C CA . PRO A 1 251 ? 18.184 8.180 -8.313 1.00 49.16 251 PRO A CA 1
ATOM 2068 C C . PRO A 1 251 ? 18.769 7.528 -7.039 1.00 49.16 251 PRO A C 1
ATOM 2070 O O . PRO A 1 251 ? 19.809 7.990 -6.591 1.00 49.16 251 PRO A O 1
ATOM 2073 N N . TYR A 1 252 ? 18.147 6.498 -6.435 1.00 40.88 252 TYR A N 1
ATOM 2074 C CA . TYR A 1 252 ? 18.523 6.040 -5.076 1.00 40.88 252 TYR A CA 1
ATOM 2075 C C . TYR A 1 252 ? 18.646 4.531 -4.832 1.00 40.88 252 TYR A C 1
ATOM 2077 O O . TYR A 1 252 ? 18.879 4.126 -3.700 1.00 40.88 252 TYR A O 1
ATOM 2085 N N . GLU A 1 253 ? 18.560 3.681 -5.849 1.00 43.94 253 GLU A N 1
ATOM 2086 C CA . GLU A 1 253 ? 18.894 2.266 -5.673 1.00 43.94 253 GLU A CA 1
ATOM 2087 C C . GLU A 1 253 ? 19.650 1.806 -6.906 1.00 43.94 253 GLU A C 1
ATOM 2089 O O . GLU A 1 253 ? 19.085 1.740 -7.997 1.00 43.94 253 GLU A O 1
ATOM 2094 N N . SER A 1 254 ? 20.947 1.586 -6.697 1.00 39.47 254 SER A N 1
ATOM 2095 C CA . SER A 1 254 ? 21.824 0.723 -7.471 1.00 39.47 254 SER A CA 1
ATOM 2096 C C . SER A 1 254 ? 21.135 0.025 -8.645 1.00 39.47 254 SER A C 1
ATOM 2098 O O . SER A 1 254 ? 20.413 -0.954 -8.485 1.00 39.47 254 SER A O 1
ATOM 2100 N N . LEU A 1 255 ? 21.489 0.439 -9.854 1.00 39.50 255 LEU A N 1
ATOM 2101 C CA . LEU A 1 255 ? 21.541 -0.480 -10.988 1.00 39.50 255 LEU A CA 1
ATOM 2102 C C . LEU A 1 255 ? 22.751 -1.408 -10.929 1.00 39.50 255 LEU A C 1
ATOM 2104 O O . LEU A 1 255 ? 23.215 -1.918 -11.940 1.00 39.50 255 LEU A O 1
ATOM 2108 N N . ILE A 1 256 ? 23.158 -1.764 -9.718 1.00 41.91 256 ILE A N 1
ATOM 2109 C CA . ILE A 1 256 ? 23.347 -3.175 -9.449 1.00 41.91 256 ILE A CA 1
ATOM 2110 C C . ILE A 1 256 ? 21.923 -3.741 -9.478 1.00 41.91 256 ILE A C 1
ATOM 2112 O O . ILE A 1 256 ? 21.237 -3.814 -8.462 1.00 41.91 256 ILE A O 1
ATOM 2116 N N . PHE A 1 257 ? 21.438 -4.073 -10.684 1.00 47.88 257 PHE A N 1
ATOM 2117 C CA . PHE A 1 257 ? 20.522 -5.204 -10.827 1.00 47.88 257 PHE A CA 1
ATOM 2118 C C . PHE A 1 257 ? 20.991 -6.249 -9.801 1.00 47.88 257 PHE A C 1
ATOM 2120 O O . PHE A 1 257 ? 22.196 -6.455 -9.721 1.00 47.88 257 PHE A O 1
ATOM 2127 N N . ASP A 1 258 ? 20.141 -6.866 -8.985 1.00 41.47 258 ASP A N 1
ATOM 2128 C CA . ASP A 1 258 ? 20.610 -8.018 -8.205 1.00 41.47 258 ASP A CA 1
ATOM 2129 C C . ASP A 1 258 ? 21.129 -9.048 -9.228 1.00 41.47 258 ASP A C 1
ATOM 2131 O O . ASP A 1 258 ? 20.352 -9.713 -9.913 1.00 41.47 258 ASP A O 1
ATOM 2135 N N . TRP A 1 259 ? 22.453 -9.079 -9.434 1.00 47.62 259 TRP A N 1
ATOM 2136 C CA . TRP A 1 259 ? 23.155 -9.840 -10.478 1.00 47.62 259 TRP A CA 1
ATOM 2137 C C . TRP A 1 259 ? 23.153 -11.344 -10.167 1.00 47.62 259 TRP A C 1
ATOM 2139 O O . TRP A 1 259 ? 23.777 -12.112 -10.896 1.00 47.62 259 TRP A O 1
ATOM 2149 N N . GLU A 1 260 ? 22.461 -11.759 -9.102 1.00 43.44 260 GLU A N 1
ATOM 2150 C CA . GLU A 1 260 ? 22.552 -13.092 -8.514 1.00 43.44 260 GLU A CA 1
ATOM 2151 C C . GLU A 1 260 ? 21.413 -14.049 -8.899 1.00 43.44 260 GLU A C 1
ATOM 2153 O O . GLU A 1 260 ? 21.583 -15.252 -8.717 1.00 43.44 260 GLU A O 1
ATOM 2158 N N . ASP A 1 261 ? 20.295 -13.593 -9.486 1.00 44.34 261 ASP A N 1
ATOM 2159 C CA . ASP A 1 261 ? 19.202 -14.511 -9.857 1.00 44.34 261 ASP A CA 1
ATOM 2160 C C . ASP A 1 261 ? 18.631 -14.243 -11.263 1.00 44.34 261 ASP A C 1
ATOM 2162 O O . ASP A 1 261 ? 17.630 -13.548 -11.455 1.00 44.34 261 ASP A O 1
ATOM 2166 N N . ASP A 1 262 ? 19.263 -14.855 -12.275 1.00 45.44 262 ASP A N 1
ATOM 2167 C CA . ASP A 1 262 ? 18.852 -14.826 -13.691 1.00 45.44 262 ASP A CA 1
ATOM 2168 C C . ASP A 1 262 ? 17.412 -15.344 -13.929 1.00 45.44 262 ASP A C 1
ATOM 2170 O O . ASP A 1 262 ? 16.900 -15.261 -15.046 1.00 45.44 262 ASP A O 1
ATOM 2174 N N . ARG A 1 263 ? 16.723 -15.887 -12.914 1.00 42.03 263 ARG A N 1
ATOM 2175 C CA . ARG A 1 263 ? 15.420 -16.545 -13.098 1.00 42.03 263 ARG A CA 1
ATOM 2176 C C . ARG A 1 263 ? 14.211 -15.696 -12.747 1.00 42.03 263 ARG A C 1
ATOM 2178 O O . ARG A 1 263 ? 13.108 -16.107 -13.106 1.00 42.03 263 ARG A O 1
ATOM 2185 N N . LYS A 1 264 ? 14.354 -14.549 -12.068 1.00 44.97 264 LYS A N 1
ATOM 2186 C CA . LYS A 1 264 ? 13.184 -13.755 -11.652 1.00 44.97 264 LYS A CA 1
ATOM 2187 C C . LYS A 1 264 ? 13.449 -12.253 -11.563 1.00 44.97 264 LYS A C 1
ATOM 2189 O O . LYS A 1 264 ? 13.406 -11.675 -10.479 1.00 44.97 264 LYS A O 1
ATOM 2194 N N . VAL A 1 265 ? 13.637 -11.580 -12.699 1.00 47.66 265 VAL A N 1
ATOM 2195 C CA . VAL A 1 265 ? 13.667 -10.109 -12.692 1.00 47.66 265 VAL A CA 1
ATOM 2196 C C . VAL A 1 265 ? 12.255 -9.578 -12.438 1.00 47.66 265 VAL A C 1
ATOM 2198 O O . VAL A 1 265 ? 11.441 -9.424 -13.345 1.00 47.66 265 VAL A O 1
ATOM 2201 N N . CYS A 1 266 ? 11.964 -9.336 -11.163 1.00 46.03 266 CYS A N 1
ATOM 2202 C CA . CYS A 1 266 ? 10.755 -8.673 -10.713 1.00 46.03 266 CYS A CA 1
ATOM 2203 C C . CYS A 1 266 ? 10.914 -7.178 -10.981 1.00 46.03 266 CYS A C 1
ATOM 2205 O O . CYS A 1 266 ? 11.573 -6.450 -10.233 1.00 46.03 266 CYS A O 1
ATOM 2207 N N . TYR A 1 267 ? 10.308 -6.701 -12.058 1.00 51.81 267 TYR A N 1
ATOM 2208 C CA . TYR A 1 267 ? 10.134 -5.270 -12.237 1.00 51.81 267 TYR A CA 1
ATOM 2209 C C . TYR A 1 267 ? 9.069 -4.838 -11.229 1.00 51.81 267 TYR A C 1
ATOM 2211 O O . TYR A 1 267 ? 8.060 -5.514 -11.081 1.00 51.81 267 TYR A O 1
ATOM 2219 N N . PHE A 1 268 ? 9.318 -3.749 -10.498 1.00 50.84 268 PHE A N 1
ATOM 2220 C CA . PHE A 1 268 ? 8.532 -3.288 -9.345 1.00 50.84 268 PHE A CA 1
ATOM 2221 C C . PHE A 1 268 ? 8.874 -3.969 -7.991 1.00 50.84 268 PHE A C 1
ATOM 2223 O O . PHE A 1 268 ? 8.127 -4.809 -7.489 1.00 50.84 268 PHE A O 1
ATOM 2230 N N . LYS A 1 269 ? 9.927 -3.477 -7.305 1.00 45.06 269 LYS A N 1
ATOM 2231 C CA . LYS A 1 269 ? 10.247 -3.766 -5.884 1.00 45.06 269 LYS A CA 1
ATOM 2232 C C . LYS A 1 269 ? 8.993 -3.533 -5.015 1.00 45.06 269 LYS A C 1
ATOM 2234 O O . LYS A 1 269 ? 8.558 -2.389 -4.855 1.00 45.06 269 LYS A O 1
ATOM 2239 N N . GLY A 1 270 ? 8.311 -4.600 -4.599 1.00 45.84 270 GLY A N 1
ATOM 2240 C CA . GLY A 1 270 ? 7.055 -4.539 -3.831 1.00 45.84 270 GLY A CA 1
ATOM 2241 C C . GLY A 1 270 ? 5.923 -5.471 -4.280 1.00 45.84 270 GLY A C 1
ATOM 2242 O O . GLY A 1 270 ? 4.998 -5.666 -3.502 1.00 45.84 270 GLY A O 1
ATOM 2243 N N . LYS A 1 271 ? 5.969 -6.060 -5.485 1.00 51.72 271 LYS A N 1
ATOM 2244 C CA . LYS A 1 271 ? 4.902 -6.970 -5.968 1.00 51.72 271 LYS A CA 1
ATOM 2245 C C . LYS A 1 271 ? 5.388 -8.314 -6.514 1.00 51.72 271 LYS A C 1
ATOM 2247 O O . LYS A 1 271 ? 4.549 -9.156 -6.805 1.00 51.72 271 LYS A O 1
ATOM 2252 N N . ASN A 1 272 ? 6.705 -8.521 -6.630 1.00 54.28 272 ASN A N 1
ATOM 2253 C CA . ASN A 1 272 ? 7.305 -9.712 -7.247 1.00 54.28 272 ASN A CA 1
ATOM 2254 C C . ASN A 1 272 ? 6.587 -10.121 -8.550 1.00 54.28 272 ASN A C 1
ATOM 2256 O O . ASN A 1 272 ? 6.261 -11.291 -8.742 1.00 54.28 272 ASN A O 1
ATOM 2260 N N . ALA A 1 273 ? 6.270 -9.133 -9.397 1.00 61.31 273 ALA A N 1
ATOM 2261 C CA . ALA A 1 273 ? 5.531 -9.339 -10.635 1.00 61.31 273 ALA A CA 1
ATOM 2262 C C . ALA A 1 273 ? 6.462 -9.271 -11.858 1.00 61.31 273 ALA A C 1
ATOM 2264 O O . ALA A 1 273 ? 7.367 -8.438 -11.932 1.00 61.31 273 ALA A O 1
ATOM 2265 N N . PHE A 1 274 ? 6.216 -10.155 -12.817 1.00 62.72 274 PHE A N 1
ATOM 2266 C CA . PHE A 1 274 ? 6.824 -10.229 -14.134 1.00 62.72 274 PHE A CA 1
ATOM 2267 C C . PHE A 1 274 ? 6.032 -9.377 -15.118 1.00 62.72 274 PHE A C 1
ATOM 2269 O O . PHE A 1 274 ? 4.808 -9.264 -15.030 1.00 62.72 274 PHE A O 1
ATOM 2276 N N . LEU A 1 275 ? 6.749 -8.779 -16.063 1.00 67.44 275 LEU A N 1
ATOM 2277 C CA . LEU A 1 275 ? 6.157 -7.980 -17.126 1.00 67.44 275 LEU A CA 1
ATOM 2278 C C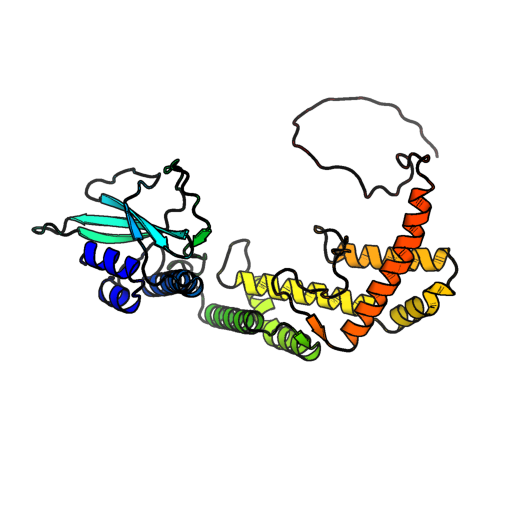 . LEU A 1 275 ? 6.197 -8.769 -18.426 1.00 67.44 275 LEU A C 1
ATOM 2280 O O . LEU A 1 275 ? 7.256 -9.257 -18.815 1.00 67.44 275 LEU A O 1
ATOM 2284 N N . ALA A 1 276 ? 5.040 -8.879 -19.075 1.00 67.44 276 ALA A N 1
ATOM 2285 C CA . ALA A 1 276 ? 4.854 -9.641 -20.302 1.00 67.44 276 ALA A CA 1
ATOM 2286 C C . ALA A 1 276 ? 4.344 -8.748 -21.440 1.00 67.44 276 ALA A C 1
ATOM 2288 O O . ALA A 1 276 ? 3.532 -7.841 -21.230 1.00 67.44 276 ALA A O 1
ATOM 2289 N N . GLY A 1 277 ? 4.840 -8.989 -22.654 1.00 73.75 277 GLY A N 1
ATOM 2290 C CA . GLY A 1 277 ? 4.513 -8.213 -23.852 1.00 73.75 277 GLY A CA 1
ATOM 2291 C C . GLY A 1 277 ? 5.750 -7.786 -24.641 1.00 73.75 277 GLY A C 1
ATOM 2292 O O . GLY A 1 277 ? 6.867 -7.813 -24.128 1.00 73.75 277 GLY A O 1
ATOM 2293 N N . GLU A 1 278 ? 5.533 -7.373 -25.889 1.00 77.44 278 GLU A N 1
ATOM 2294 C CA . GLU A 1 278 ? 6.590 -7.076 -26.866 1.00 77.44 278 GLU A CA 1
ATOM 2295 C C . GLU A 1 278 ? 7.569 -6.000 -26.380 1.00 77.44 278 GLU A C 1
ATOM 2297 O O . GLU A 1 278 ? 8.783 -6.196 -26.436 1.00 77.44 278 GLU A O 1
ATOM 2302 N N . ILE A 1 279 ? 7.053 -4.903 -25.813 1.00 76.75 279 ILE A N 1
ATOM 2303 C CA . ILE A 1 279 ? 7.894 -3.840 -25.249 1.00 76.75 279 ILE A CA 1
ATOM 2304 C C . ILE A 1 279 ? 8.787 -4.391 -24.127 1.00 76.75 279 ILE A C 1
ATOM 2306 O O . ILE A 1 279 ? 9.968 -4.062 -24.047 1.00 76.75 279 ILE A O 1
ATOM 2310 N N . PHE A 1 280 ? 8.269 -5.270 -23.270 1.00 79.44 280 PHE A N 1
ATOM 2311 C CA . PHE A 1 280 ? 9.068 -5.836 -22.184 1.00 79.44 280 PHE A CA 1
ATOM 2312 C C . PHE A 1 280 ? 10.088 -6.858 -22.684 1.00 79.44 280 PHE A C 1
ATOM 2314 O O . PHE A 1 280 ? 11.198 -6.886 -22.162 1.00 79.44 280 PHE A O 1
ATOM 2321 N N . SER A 1 281 ? 9.770 -7.629 -23.727 1.00 80.88 281 SER A N 1
ATOM 2322 C CA . SER A 1 281 ? 10.748 -8.484 -24.409 1.00 80.88 281 SER A CA 1
ATOM 2323 C C . SER A 1 281 ? 11.894 -7.661 -25.004 1.00 80.88 281 SER A C 1
ATOM 2325 O O . SER A 1 281 ? 13.057 -8.004 -24.797 1.00 80.88 281 SER A O 1
ATOM 2327 N N . GLY A 1 282 ? 11.588 -6.535 -25.658 1.00 83.81 282 GLY A N 1
ATOM 2328 C CA . GLY A 1 282 ? 12.601 -5.598 -26.150 1.00 83.81 282 GLY A CA 1
ATOM 2329 C C . GLY A 1 282 ? 13.455 -5.016 -25.022 1.00 83.81 282 GLY A C 1
ATOM 2330 O O . GLY A 1 282 ? 14.674 -4.923 -25.139 1.00 83.81 282 GLY A O 1
ATOM 2331 N N . PHE A 1 283 ? 12.845 -4.684 -23.885 1.00 84.62 283 PHE A N 1
ATOM 2332 C CA . PHE A 1 283 ? 13.583 -4.166 -22.734 1.00 84.62 283 PHE A CA 1
ATOM 2333 C C . PHE A 1 283 ? 14.481 -5.218 -22.075 1.00 84.62 283 PHE A C 1
ATOM 2335 O O . PHE A 1 283 ? 15.604 -4.905 -21.683 1.00 84.62 283 PHE A O 1
ATOM 2342 N N . VAL A 1 284 ? 14.016 -6.465 -21.968 1.00 81.06 284 VAL A N 1
ATOM 2343 C CA . VAL A 1 284 ? 14.829 -7.600 -21.502 1.00 81.06 284 VAL A CA 1
ATOM 2344 C C . VAL A 1 284 ? 16.038 -7.795 -22.415 1.00 81.06 284 VAL A C 1
ATOM 2346 O O . VAL A 1 284 ? 17.152 -7.929 -21.916 1.00 81.06 284 VAL A O 1
ATOM 2349 N N . TYR A 1 285 ? 15.842 -7.712 -23.731 1.00 86.44 285 TYR A N 1
ATOM 2350 C CA . TYR A 1 285 ? 16.935 -7.780 -24.695 1.00 86.44 285 TYR A CA 1
ATOM 2351 C C . TYR A 1 285 ? 17.969 -6.659 -24.487 1.00 86.44 285 TYR A C 1
ATOM 2353 O O . TYR A 1 285 ? 19.159 -6.935 -24.349 1.00 86.44 285 TYR A O 1
ATOM 2361 N N . VAL A 1 286 ? 17.523 -5.404 -24.364 1.00 87.19 286 VAL A N 1
ATOM 2362 C CA . VAL A 1 286 ? 18.403 -4.248 -24.098 1.00 87.19 286 VAL A CA 1
ATOM 2363 C C . VAL A 1 286 ? 19.157 -4.398 -22.783 1.00 87.19 286 VAL A C 1
ATOM 2365 O O . VAL A 1 286 ? 20.341 -4.081 -22.711 1.00 87.19 286 VAL A O 1
ATOM 2368 N N . ARG A 1 287 ? 18.488 -4.892 -21.738 1.00 84.06 287 ARG A N 1
ATOM 2369 C CA . ARG A 1 287 ? 19.105 -5.176 -20.441 1.00 84.06 287 ARG A CA 1
ATOM 2370 C C . ARG A 1 287 ? 20.235 -6.193 -20.581 1.00 84.06 287 ARG A C 1
ATOM 2372 O O . ARG A 1 287 ? 21.315 -5.967 -20.039 1.00 84.06 287 ARG A O 1
ATOM 2379 N N . ASP A 1 288 ? 19.981 -7.304 -21.263 1.00 83.75 288 ASP A N 1
ATOM 2380 C CA . ASP A 1 288 ? 20.949 -8.394 -21.399 1.00 83.75 288 ASP A CA 1
ATOM 2381 C C . ASP A 1 288 ? 22.143 -7.969 -22.260 1.00 83.75 288 ASP A C 1
ATOM 2383 O O . ASP A 1 288 ? 23.293 -8.213 -21.884 1.00 83.75 288 ASP A O 1
ATOM 2387 N N . TRP A 1 289 ? 21.880 -7.228 -23.340 1.00 89.75 289 TRP A N 1
ATOM 2388 C CA . TRP A 1 289 ? 22.907 -6.570 -24.143 1.00 89.75 289 TRP A CA 1
ATOM 2389 C C . TRP A 1 289 ? 23.762 -5.615 -23.300 1.00 89.75 289 TRP A C 1
ATOM 2391 O O . TRP A 1 289 ? 24.990 -5.721 -23.292 1.00 89.75 289 TRP A O 1
ATOM 2401 N N . PHE A 1 290 ? 23.125 -4.721 -22.541 1.00 87.06 290 PHE A N 1
ATOM 2402 C CA . PHE A 1 290 ? 23.814 -3.736 -21.710 1.00 87.06 290 PHE A CA 1
ATOM 2403 C C . PHE A 1 290 ? 24.679 -4.418 -20.643 1.00 87.06 290 PHE A C 1
ATOM 2405 O O . PHE A 1 290 ? 25.839 -4.053 -20.472 1.00 87.06 290 PHE A O 1
ATOM 2412 N N . LYS A 1 291 ? 24.158 -5.465 -19.983 1.00 79.00 291 LYS A N 1
ATOM 2413 C CA . LYS A 1 291 ? 24.891 -6.276 -18.993 1.00 79.00 291 LYS A CA 1
ATOM 2414 C C . LYS A 1 291 ? 26.157 -6.887 -19.595 1.00 79.00 291 LYS A C 1
ATOM 2416 O O . LYS A 1 291 ? 27.208 -6.860 -18.955 1.00 79.00 291 LYS A O 1
ATOM 2421 N N . HIS A 1 292 ? 26.065 -7.441 -20.803 1.00 84.44 292 HIS A N 1
ATOM 2422 C CA . HIS A 1 292 ? 27.208 -8.038 -21.491 1.00 84.44 292 HIS A CA 1
ATOM 2423 C C . HIS A 1 292 ? 28.311 -7.002 -21.763 1.00 84.44 292 HIS A C 1
ATOM 2425 O O . HIS A 1 292 ? 29.462 -7.203 -21.370 1.00 84.44 292 HIS A O 1
ATOM 2431 N N . HIS A 1 293 ? 27.943 -5.866 -22.356 1.00 84.50 293 HIS A N 1
ATOM 2432 C CA . HIS A 1 293 ? 28.895 -4.856 -22.816 1.00 84.50 293 HIS A CA 1
ATOM 2433 C C . HIS A 1 293 ? 29.467 -3.999 -21.681 1.00 84.50 293 HIS A C 1
ATOM 2435 O O . HIS A 1 293 ? 30.669 -3.740 -21.646 1.00 84.50 293 HIS A O 1
ATOM 2441 N N . GLN A 1 294 ? 28.647 -3.615 -20.699 1.00 80.75 294 GLN A N 1
ATOM 2442 C CA . GLN A 1 294 ? 29.117 -2.874 -19.527 1.00 80.75 294 GLN A CA 1
ATOM 2443 C C . GLN A 1 294 ? 30.143 -3.701 -18.736 1.00 80.75 294 GLN A C 1
ATOM 2445 O O . GLN A 1 294 ? 31.166 -3.176 -18.302 1.00 80.75 294 GLN A O 1
ATOM 2450 N N . LYS A 1 295 ? 29.918 -5.015 -18.593 1.00 77.25 295 LYS A N 1
ATOM 2451 C CA . LYS A 1 295 ? 30.867 -5.908 -17.916 1.00 77.25 295 LYS A CA 1
ATOM 2452 C C . LYS A 1 295 ? 32.187 -6.043 -18.675 1.00 77.25 295 LYS A C 1
ATOM 2454 O O . LYS A 1 295 ? 33.218 -6.150 -18.021 1.00 77.25 295 LYS A O 1
ATOM 2459 N N . ALA A 1 296 ? 32.179 -6.040 -20.007 1.00 77.44 296 ALA A N 1
ATOM 2460 C CA . ALA A 1 296 ? 33.411 -6.054 -20.796 1.00 77.44 296 ALA A CA 1
ATOM 2461 C C . ALA A 1 296 ? 34.249 -4.788 -20.537 1.00 77.44 296 ALA A C 1
ATOM 2463 O O . ALA A 1 296 ? 35.426 -4.897 -20.198 1.00 77.44 296 ALA A O 1
ATOM 2464 N N . LEU A 1 297 ? 33.614 -3.609 -20.554 1.00 71.75 297 LEU A N 1
ATOM 2465 C CA . LEU A 1 297 ? 34.275 -2.333 -20.250 1.00 71.75 297 LEU A CA 1
ATOM 2466 C C . LEU A 1 297 ? 34.815 -2.264 -18.812 1.00 71.75 297 LEU A C 1
ATOM 2468 O O . LEU A 1 297 ? 35.917 -1.772 -18.578 1.00 71.75 297 LEU A O 1
ATOM 2472 N N . LEU A 1 298 ? 34.061 -2.780 -17.835 1.00 68.31 298 LEU A N 1
ATOM 2473 C CA . LEU A 1 298 ? 34.487 -2.828 -16.430 1.00 68.31 298 LEU A CA 1
ATOM 2474 C C . LEU A 1 298 ? 35.525 -3.933 -16.154 1.00 68.31 298 LEU A C 1
ATOM 2476 O O . LEU A 1 298 ? 36.372 -3.783 -15.276 1.00 68.31 298 LEU A O 1
ATOM 2480 N N . GLY A 1 299 ? 35.491 -5.038 -16.901 1.00 57.47 299 GLY A N 1
ATOM 2481 C CA . GLY A 1 299 ? 36.454 -6.137 -16.804 1.00 57.47 299 GLY A CA 1
ATOM 2482 C C . GLY A 1 299 ? 37.858 -5.745 -17.272 1.00 57.47 299 GLY A C 1
ATOM 2483 O O . GLY A 1 299 ? 38.845 -6.255 -16.738 1.00 57.47 299 GLY A O 1
ATOM 2484 N N . ASP A 1 300 ? 37.956 -4.787 -18.195 1.00 50.38 300 ASP A N 1
ATOM 2485 C CA . ASP A 1 300 ? 39.225 -4.146 -18.554 1.00 50.38 300 ASP A CA 1
ATOM 2486 C C . ASP A 1 300 ? 39.700 -3.137 -17.492 1.00 50.38 300 ASP A C 1
ATOM 2488 O O . ASP A 1 300 ? 40.905 -2.978 -17.288 1.00 50.38 300 ASP A O 1
ATOM 2492 N N . LEU A 1 301 ? 38.793 -2.534 -16.716 1.00 44.31 301 LEU A N 1
ATOM 2493 C CA . LEU A 1 301 ? 39.148 -1.670 -15.579 1.00 44.31 301 LEU A CA 1
ATOM 2494 C C . LEU A 1 301 ? 39.730 -2.450 -14.387 1.00 44.31 301 LEU A C 1
ATOM 2496 O O . LEU A 1 301 ? 40.587 -1.925 -13.675 1.00 44.31 301 LEU A O 1
ATOM 2500 N N . ASP A 1 302 ? 39.380 -3.728 -14.214 1.00 42.16 302 ASP A N 1
ATOM 2501 C CA . ASP A 1 302 ? 40.016 -4.613 -13.223 1.00 42.16 302 ASP A CA 1
ATOM 2502 C C . ASP A 1 302 ? 41.498 -4.919 -13.558 1.00 42.16 302 ASP A C 1
ATOM 2504 O O . ASP A 1 302 ? 42.277 -5.272 -12.664 1.00 42.16 302 ASP A O 1
ATOM 2508 N N . ARG A 1 303 ? 41.926 -4.726 -14.821 1.00 39.19 303 ARG A N 1
ATOM 2509 C CA . ARG A 1 303 ? 43.346 -4.732 -15.241 1.00 39.19 303 ARG A CA 1
ATOM 2510 C C . ARG A 1 303 ? 44.041 -3.382 -15.030 1.00 39.19 303 ARG A C 1
ATOM 2512 O O . ARG A 1 303 ? 45.269 -3.337 -14.989 1.00 39.19 303 ARG A O 1
ATOM 2519 N N . CYS A 1 304 ? 43.287 -2.304 -14.821 1.00 38.03 304 CYS A N 1
ATOM 2520 C CA . CYS A 1 304 ? 43.780 -0.949 -14.559 1.00 38.03 304 CYS A CA 1
ATOM 2521 C C . CYS A 1 304 ? 43.879 -0.610 -13.059 1.00 38.03 304 CYS A C 1
ATOM 2523 O O . CYS A 1 304 ? 43.853 0.564 -12.693 1.00 38.03 304 CYS A O 1
ATOM 2525 N N . LYS A 1 305 ? 44.097 -1.602 -12.181 1.00 39.59 305 LYS A N 1
ATOM 2526 C CA . LYS A 1 305 ? 44.346 -1.431 -10.726 1.00 39.59 305 LYS A CA 1
ATOM 2527 C C . LYS A 1 305 ? 45.623 -0.648 -10.350 1.00 39.59 305 LYS A C 1
ATOM 2529 O O . LYS A 1 305 ? 46.078 -0.718 -9.213 1.00 39.59 305 LYS A O 1
ATOM 2534 N N . GLY A 1 306 ? 46.207 0.095 -11.288 1.00 37.81 306 GLY A N 1
ATOM 2535 C CA . GLY A 1 306 ? 47.349 0.987 -11.077 1.00 37.81 306 GLY A CA 1
ATOM 2536 C C . GLY A 1 306 ? 47.111 2.441 -11.496 1.00 37.81 306 GLY A C 1
ATOM 2537 O O . GLY A 1 306 ? 48.025 3.244 -11.346 1.00 37.81 306 GLY A O 1
ATOM 2538 N N . TYR A 1 307 ? 45.929 2.793 -12.017 1.00 32.72 307 TYR A N 1
ATOM 2539 C CA . TYR A 1 307 ? 45.593 4.178 -12.355 1.00 32.72 307 TYR A CA 1
ATOM 2540 C C . TYR A 1 307 ? 44.702 4.787 -11.271 1.00 32.72 307 TYR A C 1
ATOM 2542 O O . TYR A 1 307 ? 43.566 4.367 -11.062 1.00 32.72 307 TYR A O 1
ATOM 2550 N N . ASP A 1 308 ? 45.242 5.780 -10.567 1.00 37.78 308 ASP A N 1
ATOM 2551 C CA . ASP A 1 308 ? 44.496 6.613 -9.631 1.00 37.78 308 ASP A CA 1
ATOM 2552 C C . ASP A 1 308 ? 43.600 7.572 -10.434 1.00 37.78 308 ASP A C 1
ATOM 2554 O O . ASP A 1 308 ? 44.047 8.594 -10.956 1.00 37.78 308 ASP A O 1
ATOM 2558 N N . PHE A 1 309 ? 42.322 7.212 -10.576 1.00 40.16 309 PHE A N 1
ATOM 2559 C CA . PHE A 1 309 ? 41.302 8.004 -11.273 1.00 40.16 309 PHE A CA 1
ATOM 2560 C C . PHE A 1 309 ? 40.858 9.259 -10.493 1.00 40.16 309 PHE A C 1
ATOM 2562 O O . PHE A 1 309 ? 39.877 9.902 -10.864 1.00 40.16 309 PHE A O 1
ATOM 2569 N N . SER A 1 310 ? 41.580 9.678 -9.446 1.00 40.94 310 SER A N 1
ATOM 2570 C CA . SER A 1 310 ? 41.241 10.872 -8.659 1.00 40.94 310 SER A CA 1
ATOM 2571 C C . SER A 1 310 ? 41.338 12.212 -9.414 1.00 40.94 310 SER A C 1
ATOM 2573 O O . SER A 1 310 ? 40.920 13.235 -8.860 1.00 40.94 310 SER A O 1
ATOM 2575 N N . GLN A 1 311 ? 41.823 12.244 -10.667 1.00 34.94 311 GLN A N 1
ATOM 2576 C CA . GLN A 1 311 ? 42.018 13.493 -11.429 1.00 34.94 311 GLN A CA 1
ATOM 2577 C C . GLN A 1 311 ? 41.380 13.583 -12.828 1.00 34.94 311 GLN A C 1
ATOM 2579 O O . GLN A 1 311 ? 41.583 14.587 -13.504 1.00 34.94 311 GLN A O 1
ATOM 2584 N N . SER A 1 312 ? 40.560 12.625 -13.266 1.00 32.12 312 SER A N 1
ATOM 2585 C CA . SER A 1 312 ? 39.756 12.780 -14.496 1.00 32.12 312 SER A CA 1
ATOM 2586 C C . SER A 1 312 ? 38.268 12.858 -14.157 1.00 32.12 312 SER A C 1
ATOM 2588 O O . SER A 1 312 ? 37.803 12.081 -13.331 1.00 32.12 312 SER A O 1
ATOM 2590 N N . ASP A 1 313 ? 37.533 13.767 -14.802 1.00 32.88 313 ASP A N 1
ATOM 2591 C CA . ASP A 1 313 ? 36.144 14.208 -14.538 1.00 32.88 313 ASP A CA 1
ATOM 2592 C C . ASP A 1 313 ? 35.020 13.137 -14.524 1.00 32.88 313 ASP A C 1
ATOM 2594 O O . ASP A 1 313 ? 33.834 13.467 -14.522 1.00 32.88 313 ASP A O 1
ATOM 2598 N N . PHE A 1 314 ? 35.339 11.849 -14.423 1.00 33.44 314 PHE A N 1
ATOM 2599 C CA . PHE A 1 314 ? 34.391 10.778 -14.117 1.00 33.44 314 PHE A CA 1
ATOM 2600 C C . PHE A 1 314 ? 34.290 10.549 -12.602 1.00 33.44 314 PHE A C 1
ATOM 2602 O O . PHE A 1 314 ? 34.649 9.499 -12.076 1.00 33.44 314 PHE A O 1
ATOM 2609 N N . ARG A 1 315 ? 33.777 11.541 -11.867 1.00 30.06 315 ARG A N 1
ATOM 2610 C CA . ARG A 1 315 ? 33.374 11.341 -10.466 1.00 30.06 315 ARG A CA 1
ATOM 2611 C C . ARG A 1 315 ? 31.934 10.858 -10.405 1.00 30.06 315 ARG A C 1
ATOM 2613 O O . ARG A 1 315 ? 31.025 11.680 -10.400 1.00 30.06 315 ARG A O 1
ATOM 2620 N N . PHE A 1 316 ? 31.728 9.551 -10.292 1.00 33.00 316 PHE A N 1
ATOM 2621 C CA . PHE A 1 316 ? 30.462 9.030 -9.765 1.00 33.00 316 PHE A CA 1
ATOM 2622 C C . PHE A 1 316 ? 30.602 7.790 -8.880 1.00 33.00 316 PHE A C 1
ATOM 2624 O O . PHE A 1 316 ? 29.619 7.103 -8.672 1.00 33.00 316 PHE A O 1
ATOM 2631 N N . PHE A 1 317 ? 31.765 7.527 -8.284 1.00 33.50 317 PHE A N 1
ATOM 2632 C CA . PHE A 1 317 ? 31.873 6.548 -7.199 1.00 33.50 317 PHE A CA 1
ATOM 2633 C C . PHE A 1 317 ? 32.934 7.005 -6.196 1.00 33.50 317 PHE A C 1
ATOM 2635 O O . PHE A 1 317 ? 34.121 6.959 -6.487 1.00 33.50 317 PHE A O 1
ATOM 2642 N N . ASP A 1 318 ? 32.470 7.587 -5.087 1.00 27.80 318 ASP A N 1
ATOM 2643 C CA . ASP A 1 318 ? 32.941 7.338 -3.714 1.00 27.80 318 ASP A CA 1
ATOM 2644 C C . ASP A 1 318 ? 32.651 8.530 -2.799 1.00 27.80 318 ASP A C 1
ATOM 2646 O O . ASP A 1 318 ? 33.337 9.554 -2.822 1.00 27.80 318 ASP A O 1
ATOM 2650 N N . ARG A 1 319 ? 31.621 8.357 -1.962 1.00 28.84 319 ARG A N 1
ATOM 2651 C CA . ARG A 1 319 ? 31.610 8.578 -0.502 1.00 28.84 319 ARG A CA 1
ATOM 2652 C C . ARG A 1 319 ? 30.179 8.801 -0.042 1.00 28.84 319 ARG A C 1
ATOM 2654 O O . ARG A 1 319 ? 29.579 9.798 -0.414 1.00 28.84 319 ARG A O 1
ATOM 2661 N N . TYR A 1 320 ? 29.696 7.938 0.846 1.00 28.38 320 TYR A N 1
ATOM 2662 C CA . TYR A 1 320 ? 29.127 8.383 2.119 1.00 28.38 320 TYR A CA 1
ATOM 2663 C C . TYR A 1 320 ? 29.034 7.192 3.080 1.00 28.38 320 TYR A C 1
ATOM 2665 O O . TYR A 1 320 ? 28.116 6.385 3.006 1.00 28.38 320 TYR A O 1
ATOM 2673 N N . GLU A 1 321 ? 29.969 7.138 4.025 1.00 32.31 321 GLU A N 1
ATOM 2674 C CA . GLU A 1 321 ? 29.688 6.655 5.373 1.00 32.31 321 GLU A CA 1
ATOM 2675 C C . GLU A 1 321 ? 29.981 7.804 6.344 1.00 32.31 321 GLU A C 1
ATOM 2677 O O . GLU A 1 321 ? 31.037 8.430 6.273 1.00 32.31 321 GLU A O 1
ATOM 2682 N N . GLY A 1 322 ? 29.043 8.056 7.259 1.00 27.77 322 GLY A N 1
ATOM 2683 C CA . GLY A 1 322 ? 29.326 8.681 8.551 1.00 27.77 322 GLY A CA 1
ATOM 2684 C C . GLY A 1 322 ? 29.210 10.206 8.649 1.00 27.77 322 GLY A C 1
ATOM 2685 O O . GLY A 1 322 ? 30.001 10.960 8.093 1.00 27.77 322 GLY A O 1
ATOM 2686 N N . ASN A 1 323 ? 28.262 10.649 9.481 1.00 30.86 323 ASN A N 1
ATOM 2687 C CA . ASN A 1 323 ? 28.224 11.973 10.109 1.00 30.86 323 ASN A CA 1
ATOM 2688 C C . ASN A 1 323 ? 29.590 12.379 10.674 1.00 30.86 323 ASN A C 1
ATOM 2690 O O . ASN A 1 323 ? 30.067 11.662 11.541 1.00 30.86 323 ASN A O 1
ATOM 2694 N N . TRP A 1 324 ? 30.109 13.565 10.339 1.00 24.69 324 TRP A N 1
ATOM 2695 C CA . TRP A 1 324 ? 30.958 14.354 11.245 1.00 24.69 324 TRP A CA 1
ATOM 2696 C C . TRP A 1 324 ? 30.800 15.858 10.984 1.00 24.69 324 TRP A C 1
ATOM 2698 O O . TRP A 1 324 ? 30.954 16.351 9.869 1.00 24.69 324 TRP A O 1
ATOM 2708 N N . SER A 1 325 ? 30.500 16.583 12.060 1.00 32.00 325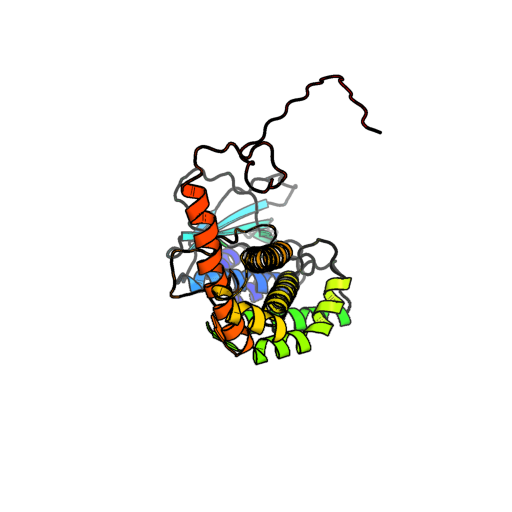 SER A N 1
ATOM 2709 C CA . SER A 1 325 ? 30.636 18.029 12.203 1.00 32.00 325 SER A CA 1
ATOM 2710 C C . SER A 1 325 ? 32.112 18.436 12.181 1.00 32.00 325 SER A C 1
ATOM 2712 O O . SER A 1 325 ? 32.910 17.855 12.918 1.00 32.00 325 SER A O 1
ATOM 2714 N N . GLY A 1 326 ? 32.467 19.473 11.423 1.00 24.70 326 GLY A N 1
ATOM 2715 C CA . GLY A 1 326 ? 33.805 20.064 11.474 1.00 24.70 326 GLY A CA 1
ATOM 2716 C C . GLY A 1 326 ? 33.971 21.251 10.531 1.00 24.70 326 GLY A C 1
ATOM 2717 O O . GLY A 1 326 ? 34.117 21.090 9.326 1.00 24.70 326 GLY A O 1
ATOM 2718 N N . THR A 1 327 ? 33.959 22.453 11.095 1.00 31.72 327 THR A N 1
ATOM 2719 C CA . THR A 1 327 ? 34.414 23.700 10.472 1.00 31.72 327 THR A CA 1
ATOM 2720 C C . THR A 1 327 ? 35.935 23.666 10.311 1.00 31.72 327 THR A C 1
ATOM 2722 O O . THR A 1 327 ? 36.605 23.350 11.290 1.00 31.72 327 THR A O 1
ATOM 2725 N N . LEU A 1 328 ? 36.495 24.077 9.162 1.00 24.08 328 LEU A N 1
ATOM 2726 C CA . LEU A 1 328 ? 37.758 24.835 9.113 1.00 24.08 328 LEU A CA 1
ATOM 2727 C C . LEU A 1 328 ? 38.094 25.405 7.724 1.00 24.08 328 LEU A C 1
ATOM 2729 O O . LEU A 1 328 ? 37.831 24.834 6.673 1.00 24.08 328 LEU A O 1
ATOM 2733 N N . THR A 1 329 ? 38.680 26.593 7.818 1.00 33.09 329 THR A N 1
ATOM 2734 C CA . THR A 1 329 ? 39.135 27.587 6.842 1.00 33.09 329 THR A CA 1
ATOM 2735 C C . THR A 1 329 ? 40.375 27.187 6.033 1.00 33.09 329 THR A C 1
ATOM 2737 O O . THR A 1 329 ? 41.264 26.539 6.578 1.00 33.09 329 THR A O 1
ATOM 2740 N N . GLY A 1 330 ? 40.539 27.725 4.816 1.00 25.50 330 GLY A N 1
ATOM 2741 C CA . GLY A 1 330 ? 41.823 27.701 4.096 1.00 25.50 330 GLY A CA 1
ATOM 2742 C C . GLY A 1 330 ? 41.843 28.555 2.822 1.00 25.50 330 GLY A C 1
ATOM 2743 O O . GLY A 1 330 ? 40.991 28.403 1.959 1.00 25.50 330 GLY A O 1
ATOM 2744 N N . LYS A 1 331 ? 42.799 29.486 2.745 1.00 27.08 331 LYS A N 1
ATOM 2745 C CA . LYS A 1 331 ? 42.978 30.560 1.750 1.00 27.08 331 LYS A CA 1
ATOM 2746 C C . LYS A 1 331 ? 43.715 30.118 0.469 1.00 27.08 331 LYS A C 1
ATOM 2748 O O . LYS A 1 331 ? 44.668 29.363 0.566 1.00 27.08 331 LYS A O 1
ATOM 2753 N N . LEU A 1 332 ? 43.364 30.812 -0.626 1.00 28.05 332 LEU A N 1
ATOM 2754 C CA . LEU A 1 332 ? 44.193 31.383 -1.715 1.00 28.05 332 LEU A CA 1
ATOM 2755 C C . LEU A 1 332 ? 45.119 30.492 -2.566 1.00 28.05 332 LEU A C 1
ATOM 2757 O O . LEU A 1 332 ? 45.982 29.787 -2.062 1.00 28.05 332 LEU A O 1
ATOM 2761 N N . GLY A 1 333 ? 45.083 30.758 -3.877 1.00 26.06 333 GLY A N 1
ATOM 2762 C CA . GLY A 1 333 ? 46.203 30.534 -4.796 1.00 26.06 333 GLY A CA 1
ATOM 2763 C C . GLY A 1 333 ? 45.746 30.451 -6.249 1.00 26.06 333 GLY A C 1
ATOM 2764 O O . GLY A 1 333 ? 45.299 29.400 -6.681 1.00 26.06 333 GLY A O 1
ATOM 2765 N N . GLY A 1 334 ? 45.796 31.569 -6.976 1.00 26.20 334 GLY A N 1
ATOM 2766 C CA . GLY A 1 334 ? 45.323 31.660 -8.358 1.00 26.20 334 GLY A CA 1
ATOM 2767 C C . GLY A 1 334 ? 46.280 31.105 -9.413 1.00 26.20 334 GLY A C 1
ATOM 2768 O O . GLY A 1 334 ? 47.452 30.874 -9.143 1.00 26.20 334 GLY A O 1
ATOM 2769 N N . ALA A 1 335 ? 45.766 30.991 -10.636 1.00 25.95 335 ALA A N 1
ATOM 2770 C CA . ALA A 1 335 ? 46.492 31.221 -11.882 1.00 25.95 335 ALA A CA 1
ATOM 2771 C C . ALA A 1 335 ? 45.465 31.443 -13.006 1.00 25.95 335 ALA A C 1
ATOM 2773 O O . ALA A 1 335 ? 44.591 30.611 -13.235 1.00 25.95 335 ALA A O 1
ATOM 2774 N N . GLN A 1 336 ? 45.558 32.603 -13.656 1.00 28.27 336 GLN A N 1
ATOM 2775 C CA . GLN A 1 336 ? 44.864 32.947 -14.897 1.00 28.27 336 GLN A CA 1
ATOM 2776 C C . GLN A 1 336 ? 45.360 32.075 -16.050 1.00 28.27 336 GLN A C 1
ATOM 2778 O O . GLN A 1 336 ? 46.567 31.874 -16.168 1.00 28.27 336 GLN A O 1
ATOM 2783 N N . LEU A 1 337 ? 44.461 31.719 -16.967 1.00 26.23 337 LEU A N 1
ATOM 2784 C CA . LEU A 1 337 ? 44.782 31.525 -18.380 1.00 26.23 337 LEU A CA 1
ATOM 2785 C C . LEU A 1 337 ? 43.638 32.117 -19.224 1.00 26.23 337 LEU A C 1
ATOM 2787 O O . LEU A 1 337 ? 42.540 31.574 -19.217 1.00 26.23 337 LEU A O 1
ATOM 2791 N N . ILE A 1 338 ? 43.976 33.248 -19.862 1.00 37.44 338 ILE A N 1
ATOM 2792 C CA . ILE A 1 338 ? 43.373 33.991 -20.996 1.00 37.44 338 ILE A CA 1
ATOM 2793 C C . ILE A 1 338 ? 41.859 34.225 -20.974 1.00 37.44 338 ILE A C 1
ATOM 2795 O O . ILE A 1 338 ? 41.087 33.289 -21.267 1.00 37.44 338 ILE A O 1
#

Secondary structure (DSSP, 8-state):
--HHHHHHHHHTT-HHHHHHHS-TTSEETTEEHHHHHHHHHHHHHHHHHTT-SSEEEEEE--S-----TT-EEEEEEEEETTT-EEEEEEEEEEEPTTSS-EEEEEEEE-------------SEE------GGGBGGG---HHHHHHHHHHHHHHHHHHH--SEEEHHHHHHHHHHHHHHHHHHHHT--SS--TTHHHHHHHHHHHHHHHHHHHHT-HHHHHHHHTGGGS-HHHHHHHHHHHHHHHHHH-SSS-S---TT-TT---BSTTT-BEEESHHHHHHHHHHHHHHHHHHHHHHHHTT-TT--GGGSS---S---------------------

Organism: NCBI:txid686796